Protein AF-D8M522-F1 (afdb_monomer_lite)

Secondary structure (DSSP, 8-state):
-HHHHHHHTTS-HHHHHHHHHS-HHHHHHTTSPPPTTS---GGGS-HHHHHHHHHHHHHHHHHHTTS--S----------HHHHTSPPPHHHHHHHHHHHHHHHHHHHTT-SSSS--EEEEEE-TTS-GGG-EEEEEEGGGG-EEEEETTEEEEEPPP-PPPTTSHHHHHHHHHHHHHHHS-------PPPSSSTTTTPPPHHHHH----HHHHHHHHHHHHHHHHHHS-TT--HHHHHHHHHHHHHHHHHHHHHTT---

InterPro domains:
  IPR035966 Phosphofructokinase superfamily [SSF53784] (7-199)

Sequence (260 aa):
MFQIYKFSSKLIPWSKALWDFLPAVIQKQIFNPSESRGSFQHHAISTEVMMGDLVKKELQRHKEEGSYNRHFDYQTHFLGYQARTSFPSLFDCDYAYALGREAAALIQYNLTGYIYIYMATLRNLKEEPSEWIPYAVPLLDFCTVEAKQGVYRPSIPESNVNMNDAPFLRFVAHCDKWAVKDETCNPGSVQFGGAGSWNTTLSLQIEKHDYLKRIQLLRDELKAVEKICLPGCDALLVYSAIAGVEGVIELRENGIKKKI

Radius of gyration: 25.92 Å; chains: 1; bounding box: 56×56×67 Å

Foldseek 3Di:
DVVLVVVLVPDDPVVNVVLVLFPPVQSVQQPDDADPLNHRPPLSGQVVVRVLVNVVVVLVVCVVVVNHDDDDDDDDDDPDPVVVPDDDAPLVVLQVVVQVVLVVVCVVVVVDDDPWHKHWDWPPSLDDSVPIDIDIDTPVVQWDWDQDPNDTDTDRDDDDDDCPWQVNVVCVVCVVVVVPDPPDDDDDDQDCDDPPSPDDDPCVNRGDPPPVVVVVVVVVVVVVLVVQPDPPDDPVSVVVVVVVVVVVVVCVVPVVVDPD

pLDDT: mean 84.03, std 12.21, range [30.86, 96.31]

Organism: Blastocystis hominis (NCBI:txid12968)

Structure (mmCIF, N/CA/C/O backbone):
data_AF-D8M522-F1
#
_entry.id   AF-D8M522-F1
#
loop_
_atom_site.group_PDB
_atom_site.id
_atom_site.type_symbol
_atom_site.label_atom_id
_atom_site.label_alt_id
_atom_site.label_comp_id
_atom_site.label_asym_id
_atom_site.label_entity_id
_atom_site.label_seq_id
_atom_site.pdbx_PDB_ins_code
_atom_site.Cartn_x
_atom_site.Cartn_y
_atom_site.Cartn_z
_atom_site.occupancy
_atom_site.B_iso_or_equiv
_atom_site.auth_seq_id
_atom_site.auth_comp_id
_atom_site.auth_asym_id
_atom_site.auth_atom_id
_atom_site.pdbx_PDB_model_num
ATOM 1 N N . MET A 1 1 ? -1.550 26.525 21.309 1.00 51.66 1 MET A N 1
ATOM 2 C CA . MET A 1 1 ? -2.936 26.834 21.738 1.00 51.66 1 MET A CA 1
ATOM 3 C C . MET A 1 1 ? -3.491 28.081 21.037 1.00 51.66 1 MET A C 1
ATOM 5 O O . MET A 1 1 ? -4.544 27.979 20.430 1.00 51.66 1 MET A O 1
ATOM 9 N N . PHE A 1 2 ? -2.772 29.213 21.004 1.00 53.47 2 PHE A N 1
ATOM 10 C CA . PHE A 1 2 ? -3.236 30.466 20.371 1.00 53.47 2 PHE A CA 1
ATOM 11 C C . PHE A 1 2 ? -3.532 30.371 18.852 1.00 53.47 2 PHE A C 1
ATOM 13 O O . PHE A 1 2 ? -4.501 30.950 18.369 1.00 53.47 2 PHE 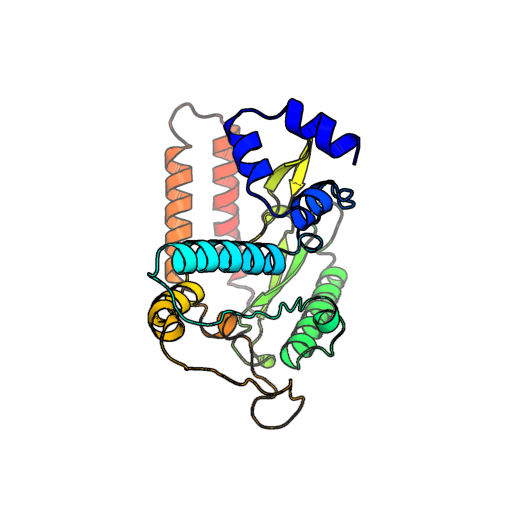A O 1
ATOM 20 N N . GLN A 1 3 ? -2.744 29.597 18.093 1.00 62.72 3 GLN A N 1
ATOM 21 C CA . GLN A 1 3 ? -2.979 29.374 16.654 1.00 62.72 3 GLN A CA 1
ATOM 22 C C . GLN A 1 3 ? -4.249 28.552 16.362 1.00 62.72 3 GLN A C 1
ATOM 24 O O . GLN A 1 3 ? -4.945 28.845 15.396 1.00 62.72 3 GLN A O 1
ATOM 29 N N . ILE A 1 4 ? -4.592 27.588 17.226 1.00 67.19 4 ILE A N 1
ATOM 30 C CA . ILE A 1 4 ? -5.757 26.705 17.050 1.00 67.19 4 ILE A CA 1
ATOM 31 C C . ILE A 1 4 ? -7.065 27.499 17.180 1.00 67.19 4 ILE A C 1
ATOM 33 O O . ILE A 1 4 ? -7.944 27.413 16.324 1.00 67.19 4 ILE A O 1
ATOM 37 N N . TYR A 1 5 ? -7.169 28.340 18.213 1.00 64.12 5 TYR A N 1
ATOM 38 C CA . TYR A 1 5 ? -8.344 29.190 18.427 1.00 64.12 5 TYR A CA 1
ATOM 39 C C . TYR A 1 5 ? -8.549 30.207 17.293 1.00 64.12 5 TYR A C 1
ATOM 41 O O . TYR A 1 5 ? -9.677 30.430 16.858 1.00 64.12 5 TYR A O 1
ATOM 49 N N . LYS A 1 6 ? -7.459 30.782 16.763 1.00 70.94 6 LYS A N 1
ATOM 50 C CA . LYS A 1 6 ? -7.501 31.721 15.628 1.00 70.94 6 LYS A CA 1
ATOM 51 C C . LYS A 1 6 ? -7.850 31.044 14.295 1.00 70.94 6 LYS A C 1
ATOM 53 O O . LYS A 1 6 ? -8.303 31.719 13.374 1.00 70.94 6 LYS A O 1
ATOM 58 N N . PHE A 1 7 ? -7.619 29.737 14.179 1.00 78.94 7 PHE A N 1
ATOM 59 C CA . PHE A 1 7 ? -7.997 28.939 13.015 1.00 78.94 7 PHE A CA 1
ATOM 60 C C . PHE A 1 7 ? -9.485 28.566 13.048 1.00 78.94 7 PHE A C 1
ATOM 62 O O . PHE A 1 7 ? -10.193 28.835 12.082 1.00 78.94 7 PHE A O 1
ATOM 69 N N . SER A 1 8 ? -9.989 28.052 14.177 1.00 72.81 8 SER A N 1
ATOM 70 C CA . SER A 1 8 ? -11.399 27.639 14.328 1.00 72.81 8 SER A CA 1
ATOM 71 C C . SER A 1 8 ? -12.407 28.781 14.105 1.00 72.81 8 SER A C 1
ATOM 73 O O . SER A 1 8 ? -13.544 28.538 13.701 1.00 72.81 8 SER A O 1
ATOM 75 N N . SER A 1 9 ? -12.017 30.042 14.324 1.00 79.38 9 SER A N 1
ATOM 76 C CA . SER A 1 9 ? -12.874 31.208 14.052 1.00 79.38 9 SER A CA 1
ATOM 77 C C . SER A 1 9 ? -12.974 31.592 12.571 1.00 79.38 9 SER A C 1
ATOM 79 O O . SER A 1 9 ? -13.857 32.364 12.211 1.00 79.38 9 SER A O 1
ATOM 81 N N . LYS A 1 10 ? -12.092 31.065 11.714 1.00 89.00 10 LYS A N 1
ATOM 82 C CA . LYS A 1 10 ? -12.077 31.324 10.264 1.00 89.00 10 LYS A CA 1
ATOM 83 C C . LYS A 1 10 ? -12.717 30.206 9.439 1.00 89.00 10 LYS A C 1
ATOM 85 O O . LYS A 1 10 ? -12.815 30.334 8.22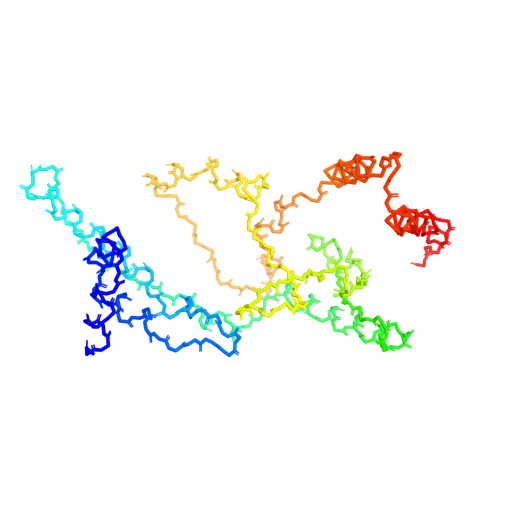2 1.00 89.00 10 LYS A O 1
ATOM 90 N N . LEU A 1 11 ? -13.102 29.104 10.080 1.00 90.44 11 LEU A N 1
ATOM 91 C CA . LEU A 1 11 ? -13.714 27.962 9.413 1.00 90.44 11 LEU A CA 1
ATOM 92 C C . LEU A 1 11 ? -15.181 28.245 9.084 1.00 90.44 11 LEU A C 1
ATOM 94 O O . LEU A 1 11 ? -15.909 28.827 9.888 1.00 90.44 11 LEU A O 1
ATOM 98 N N . ILE A 1 12 ? -15.624 27.770 7.919 1.00 93.50 12 ILE A N 1
ATOM 99 C CA . ILE A 1 12 ? -17.052 27.722 7.590 1.00 93.50 12 ILE A CA 1
ATOM 100 C C . ILE A 1 12 ? -17.789 26.798 8.577 1.00 93.50 12 ILE A C 1
ATOM 102 O O . ILE A 1 12 ? -17.166 25.879 9.116 1.00 93.50 12 ILE A O 1
ATOM 106 N N . PRO A 1 13 ? -19.106 26.979 8.796 1.00 92.31 13 PRO A N 1
ATOM 107 C CA . PRO A 1 13 ? -19.847 26.249 9.828 1.00 92.31 13 PRO A CA 1
ATOM 108 C C . PRO A 1 13 ? -19.671 24.725 9.778 1.00 92.31 13 PRO A C 1
ATOM 110 O O . PRO A 1 13 ? -19.418 24.106 10.806 1.00 92.31 13 PRO A O 1
ATOM 113 N N . TRP A 1 14 ? -19.710 24.128 8.583 1.00 92.50 14 TRP A N 1
ATOM 114 C CA . TRP A 1 14 ? -19.520 22.685 8.392 1.00 92.50 14 TRP A CA 1
ATOM 115 C C . TRP A 1 14 ? -18.114 22.211 8.772 1.00 92.50 14 TRP A C 1
ATOM 117 O O . TRP A 1 14 ? -17.956 21.222 9.483 1.00 92.50 14 TRP A O 1
ATOM 127 N N . SER A 1 15 ? -17.081 22.946 8.354 1.00 92.06 15 SER A N 1
ATOM 128 C CA . SER A 1 15 ? -15.694 22.643 8.717 1.00 92.06 15 SER A CA 1
ATOM 129 C C . SER A 1 15 ? -15.437 22.856 10.205 1.00 92.06 15 SER A C 1
ATOM 131 O O . SER A 1 15 ? -14.654 22.118 10.793 1.00 92.06 15 SER A O 1
ATOM 133 N N . LYS A 1 16 ? -16.106 23.835 10.824 1.00 91.44 16 LYS A N 1
ATOM 134 C CA . LYS A 1 16 ? -16.045 24.066 12.268 1.00 91.44 16 LYS A CA 1
ATOM 135 C C . LYS A 1 16 ? -16.700 22.921 13.042 1.00 91.44 16 LYS A C 1
ATOM 137 O O . LYS A 1 16 ? -16.100 22.419 13.980 1.00 91.44 16 LYS A O 1
ATOM 142 N N . ALA A 1 17 ? -17.874 22.460 12.614 1.00 92.00 17 ALA A N 1
ATOM 143 C CA . ALA A 1 17 ? -18.541 21.314 13.230 1.00 92.00 17 ALA A CA 1
ATOM 144 C C . ALA A 1 17 ? -17.683 20.040 13.141 1.00 92.00 17 ALA A C 1
ATOM 146 O O . ALA A 1 17 ? -17.526 19.337 14.136 1.00 92.00 17 ALA A O 1
ATOM 147 N N . LEU A 1 18 ? -17.065 19.780 11.981 1.00 91.81 18 LEU A N 1
ATOM 148 C CA . LEU A 1 18 ? -16.108 18.681 11.826 1.00 91.81 18 LEU A CA 1
ATOM 149 C C . LEU A 1 18 ? -14.886 18.868 12.734 1.00 91.81 18 LEU A C 1
ATOM 151 O O . LEU A 1 18 ? -14.457 17.926 13.390 1.00 91.81 18 LEU A O 1
ATOM 155 N N . TRP A 1 19 ? -14.338 20.082 12.795 1.00 90.31 19 TRP A N 1
ATOM 156 C CA . TRP A 1 19 ? -13.210 20.408 13.661 1.00 90.31 19 TRP A CA 1
ATOM 157 C C . TRP A 1 19 ? -13.517 20.112 15.131 1.00 90.31 19 TRP A C 1
ATOM 159 O O . TRP A 1 19 ? -12.740 19.427 15.793 1.00 90.31 19 TRP A O 1
ATOM 169 N N . ASP A 1 20 ? -14.667 20.578 15.616 1.00 90.06 20 ASP A N 1
ATOM 170 C CA . ASP A 1 20 ? -15.116 20.403 16.997 1.00 90.06 20 ASP A CA 1
ATOM 171 C C . ASP A 1 20 ? -15.470 18.933 17.312 1.00 90.06 20 ASP A C 1
ATOM 173 O O . ASP A 1 20 ? -15.400 18.513 18.468 1.00 90.06 20 ASP A O 1
ATOM 177 N N . PHE A 1 21 ? -15.803 18.129 16.294 1.00 91.12 21 PHE A N 1
ATOM 178 C CA . PHE A 1 21 ? -16.025 16.685 16.421 1.00 91.12 21 PHE A CA 1
ATOM 179 C C . PHE A 1 21 ? -14.725 15.889 16.621 1.00 91.12 21 PHE A C 1
ATOM 181 O O . PHE A 1 21 ? -14.734 14.875 17.324 1.00 91.12 21 PHE A O 1
ATOM 188 N N . LEU A 1 22 ? -13.610 16.332 16.027 1.00 91.75 22 LEU A N 1
ATOM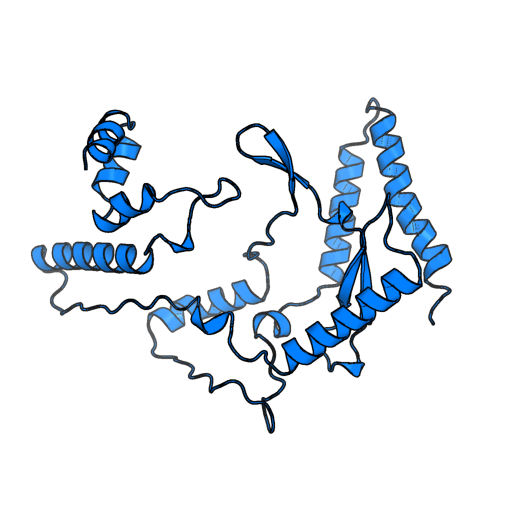 189 C CA . LEU A 1 22 ? -12.330 15.624 16.102 1.00 91.75 22 LEU A CA 1
ATOM 190 C C . LEU A 1 22 ? -11.753 15.614 17.531 1.00 91.75 22 LEU A C 1
ATOM 192 O O . LEU A 1 22 ? -11.796 16.636 18.220 1.00 91.75 22 LEU A O 1
ATOM 196 N N . PRO A 1 23 ? -11.113 14.509 17.966 1.00 91.69 23 PRO A N 1
ATOM 197 C CA . PRO A 1 23 ? -10.396 14.475 19.236 1.00 91.69 23 PRO A CA 1
ATOM 198 C C . PRO A 1 23 ? -9.298 15.545 19.312 1.00 91.69 23 PRO A C 1
ATOM 200 O O . PRO A 1 23 ? -8.588 15.816 18.339 1.00 91.69 23 PRO A O 1
ATOM 203 N N . ALA A 1 24 ? -9.093 16.112 20.505 1.00 89.69 24 ALA A N 1
ATOM 204 C CA . ALA A 1 24 ? -8.128 17.194 20.730 1.00 89.69 24 ALA A CA 1
ATOM 205 C C . ALA A 1 24 ? -6.678 16.821 20.356 1.00 89.69 24 ALA A C 1
ATOM 207 O O . ALA A 1 24 ? -5.866 17.699 20.059 1.00 89.69 24 ALA A O 1
ATOM 208 N N . VAL A 1 25 ? -6.338 15.528 20.377 1.00 89.25 25 VAL A N 1
ATOM 209 C CA . VAL A 1 25 ? -5.036 15.017 19.925 1.00 89.25 25 VAL A CA 1
ATOM 210 C C . VAL A 1 25 ? -4.873 15.229 18.419 1.00 89.25 25 VAL A C 1
ATOM 212 O O . VAL A 1 25 ? -3.887 15.829 17.994 1.00 89.25 25 VAL A O 1
ATOM 215 N N . ILE A 1 26 ? -5.873 14.843 17.627 1.00 91.00 26 ILE A N 1
ATOM 216 C CA . ILE A 1 26 ? -5.863 14.976 16.163 1.00 91.00 26 ILE A CA 1
ATOM 217 C C . ILE A 1 26 ? -5.849 16.443 15.749 1.00 91.00 26 ILE A C 1
ATOM 219 O O . ILE A 1 26 ? -5.065 16.840 14.889 1.00 91.00 26 ILE A O 1
ATOM 223 N N . GLN A 1 27 ? -6.638 17.279 16.430 1.00 89.81 27 GLN A N 1
ATOM 224 C CA . GLN A 1 27 ? -6.615 18.727 16.225 1.00 89.81 27 GLN A CA 1
ATOM 225 C C . GLN A 1 27 ? -5.200 19.312 16.363 1.00 89.81 27 GLN A C 1
ATOM 227 O O . GLN A 1 27 ? -4.815 20.188 15.595 1.00 89.81 27 GLN A O 1
ATOM 232 N N . LYS A 1 28 ? -4.392 18.835 17.319 1.00 88.56 28 LYS A N 1
ATOM 233 C CA . LYS A 1 28 ? -3.000 19.292 17.465 1.00 88.56 28 LYS A CA 1
ATOM 234 C C . LYS A 1 28 ? -2.111 18.774 16.336 1.00 88.56 28 LYS A C 1
ATOM 236 O O . LYS A 1 28 ? -1.328 19.551 15.800 1.00 88.56 28 LYS A O 1
ATOM 241 N N . GLN A 1 29 ? -2.245 17.498 15.977 1.00 89.31 29 GLN A N 1
ATOM 242 C CA . GLN A 1 29 ? -1.406 16.849 14.966 1.00 89.31 29 GLN A CA 1
ATOM 243 C C . GLN A 1 29 ? -1.615 17.425 13.553 1.00 89.31 29 GLN A C 1
ATOM 245 O O . GLN A 1 29 ? -0.673 17.470 12.769 1.00 89.31 29 GLN A O 1
ATOM 250 N N . ILE A 1 30 ? -2.805 17.949 13.236 1.00 86.50 30 ILE A N 1
ATOM 251 C CA . ILE A 1 30 ? -3.074 18.628 11.952 1.00 86.50 30 ILE A CA 1
ATOM 252 C C . ILE A 1 30 ? -2.183 19.866 11.737 1.00 86.50 30 ILE A C 1
ATOM 254 O O . ILE A 1 30 ? -1.902 20.234 10.600 1.00 86.50 30 ILE A O 1
ATOM 258 N N . PHE A 1 31 ? -1.702 20.504 12.806 1.00 84.50 31 PHE A N 1
ATOM 259 C CA . PHE A 1 31 ? -0.798 21.656 12.710 1.00 84.50 31 PHE A CA 1
ATOM 260 C C . PHE A 1 31 ? 0.687 21.276 12.676 1.00 84.50 31 PHE A C 1
ATOM 262 O O . PHE A 1 31 ? 1.541 22.160 12.781 1.00 84.50 31 PHE A O 1
ATOM 269 N N . ASN A 1 32 ? 1.011 19.988 12.543 1.00 83.94 32 ASN A N 1
ATOM 270 C CA . ASN A 1 32 ? 2.391 19.559 12.360 1.00 83.94 32 ASN A CA 1
ATOM 271 C C . ASN A 1 32 ? 2.987 20.183 11.082 1.00 83.94 32 ASN A C 1
ATOM 273 O O . ASN A 1 32 ? 2.265 20.418 10.107 1.00 83.94 32 ASN A O 1
ATOM 277 N N . PRO A 1 33 ? 4.298 20.484 11.074 1.00 79.19 33 PRO A N 1
ATOM 278 C CA . PRO A 1 33 ? 4.952 21.064 9.908 1.00 79.19 33 PRO A CA 1
ATOM 279 C C . PRO A 1 33 ? 4.828 20.139 8.692 1.00 79.19 33 PRO A C 1
ATOM 281 O O . PRO A 1 33 ? 4.830 18.918 8.820 1.00 79.19 33 PRO A O 1
ATOM 284 N N . SER A 1 34 ? 4.735 20.718 7.496 1.00 74.50 34 SER A N 1
ATOM 285 C CA . SER A 1 34 ? 4.680 19.947 6.251 1.00 74.50 34 SER A CA 1
ATOM 286 C C . SER A 1 34 ? 5.976 19.166 6.002 1.00 74.50 34 SER A C 1
ATOM 288 O O . SER A 1 34 ? 7.058 19.560 6.442 1.00 74.50 34 SER A O 1
ATOM 290 N N . GLU A 1 35 ? 5.879 18.066 5.256 1.00 74.06 35 GLU A N 1
ATOM 291 C CA . GLU A 1 35 ? 7.045 17.350 4.729 1.00 74.06 35 GLU A CA 1
ATOM 292 C C . GLU A 1 35 ? 7.835 18.205 3.727 1.00 74.06 35 GLU A C 1
ATOM 294 O O . GLU A 1 35 ? 7.332 19.189 3.182 1.00 74.06 35 GLU A O 1
ATOM 299 N N . SER A 1 36 ? 9.071 17.792 3.424 1.00 67.44 36 SER A N 1
ATOM 300 C CA . SER A 1 36 ? 9.984 18.485 2.495 1.00 67.44 36 SER A CA 1
ATOM 301 C C . SER A 1 36 ? 9.388 18.740 1.103 1.00 67.44 36 SER A C 1
ATOM 303 O O . SER A 1 36 ? 9.802 19.668 0.413 1.00 67.44 36 SER A O 1
ATOM 305 N N . ARG A 1 37 ? 8.387 17.948 0.697 1.00 63.62 37 ARG A N 1
ATOM 306 C CA . ARG A 1 37 ? 7.646 18.085 -0.568 1.00 63.62 37 ARG A CA 1
ATOM 307 C C . ARG A 1 37 ? 6.384 18.956 -0.464 1.00 63.62 37 ARG A C 1
ATOM 309 O O . ARG A 1 37 ? 5.574 18.961 -1.387 1.00 63.62 37 ARG A O 1
ATOM 316 N N . GLY A 1 38 ? 6.174 19.650 0.657 1.00 66.38 38 GLY A N 1
ATOM 317 C CA . GLY A 1 38 ? 4.973 20.452 0.922 1.00 66.38 38 GLY A CA 1
ATOM 318 C C . GLY A 1 38 ? 3.708 19.623 1.169 1.00 66.38 38 GLY A C 1
ATOM 319 O O . GLY A 1 38 ? 2.612 20.176 1.187 1.00 66.38 38 GLY A O 1
ATOM 320 N N . SER A 1 39 ? 3.855 18.305 1.327 1.00 71.12 39 SER A N 1
ATOM 321 C CA . SER A 1 39 ? 2.764 17.373 1.617 1.00 71.12 39 SER A CA 1
ATOM 322 C C . SER A 1 39 ? 2.475 17.324 3.116 1.00 71.12 39 SER A C 1
ATOM 324 O O . SER A 1 39 ? 3.328 17.649 3.948 1.00 71.12 39 SER A O 1
ATOM 326 N N . PHE A 1 40 ? 1.252 16.942 3.462 1.00 77.50 40 PHE A N 1
ATOM 327 C CA . PHE A 1 40 ? 0.840 16.768 4.845 1.00 77.50 40 PHE A CA 1
ATOM 328 C C . PHE A 1 40 ? 1.454 15.490 5.435 1.00 77.50 40 PHE A C 1
ATOM 330 O O . PHE A 1 40 ? 1.545 14.471 4.753 1.00 77.50 40 PHE A O 1
ATOM 337 N N . GLN A 1 41 ? 1.868 15.535 6.703 1.00 79.62 41 GLN A N 1
ATOM 338 C CA . GLN A 1 41 ? 2.487 14.400 7.394 1.00 79.62 41 GLN A CA 1
ATOM 339 C C . GLN A 1 41 ? 1.438 13.349 7.783 1.00 79.62 41 GLN A C 1
ATOM 341 O O . GLN A 1 41 ? 1.059 13.243 8.949 1.00 79.62 41 GLN A O 1
ATOM 346 N N . HIS A 1 42 ? 0.964 12.551 6.821 1.00 81.50 42 HIS A N 1
ATOM 347 C CA . HIS A 1 42 ? -0.060 11.527 7.078 1.00 81.50 42 HIS A CA 1
ATOM 348 C C . HIS A 1 42 ? 0.361 10.542 8.178 1.00 81.50 42 HIS A C 1
ATOM 350 O O . HIS A 1 42 ? -0.446 10.182 9.025 1.00 81.50 42 HIS A O 1
ATOM 356 N N . HIS A 1 43 ? 1.642 10.168 8.217 1.00 82.69 43 HIS A N 1
ATOM 357 C CA . HIS A 1 43 ? 2.192 9.246 9.213 1.00 82.69 43 HIS A CA 1
ATOM 358 C C . HIS A 1 43 ? 2.256 9.824 10.640 1.00 82.69 43 HIS A C 1
ATOM 360 O O . HIS A 1 43 ? 2.452 9.071 11.589 1.00 82.69 43 HIS A O 1
ATOM 366 N N . ALA A 1 44 ? 2.149 11.147 10.796 1.00 84.12 44 ALA A N 1
ATOM 367 C CA . ALA A 1 44 ? 2.166 11.815 12.096 1.00 84.12 44 ALA A CA 1
ATOM 368 C C . ALA A 1 44 ? 0.757 11.983 12.690 1.00 84.12 44 ALA A C 1
ATOM 370 O O . ALA A 1 44 ? 0.625 12.424 13.835 1.00 84.12 44 ALA A O 1
ATOM 371 N N . ILE A 1 45 ? -0.287 11.654 11.919 1.00 89.12 45 ILE A N 1
ATOM 372 C CA . ILE A 1 45 ? -1.660 11.600 12.409 1.00 89.12 45 ILE A CA 1
ATOM 373 C C . ILE A 1 45 ? -1.933 10.208 12.955 1.00 89.12 45 ILE A C 1
ATOM 375 O O . ILE A 1 45 ? -1.868 9.218 12.231 1.00 89.12 45 ILE A O 1
ATOM 379 N N . SER A 1 46 ? -2.302 10.149 14.228 1.00 91.56 46 SER A N 1
ATOM 380 C CA . SER A 1 46 ? -2.674 8.910 14.909 1.00 91.56 46 SER A CA 1
ATOM 381 C C . SER A 1 46 ? -4.123 8.544 14.587 1.00 91.56 46 SER A C 1
ATOM 383 O O . SER A 1 46 ? -5.020 8.679 15.423 1.00 91.56 46 SER A O 1
ATOM 385 N N . THR A 1 47 ? -4.383 8.140 13.343 1.00 92.88 47 THR A N 1
ATOM 386 C CA . THR A 1 47 ? -5.730 7.781 12.870 1.00 92.88 47 THR A CA 1
ATOM 387 C C . THR A 1 47 ? -6.336 6.641 13.690 1.00 92.88 47 THR A C 1
ATOM 389 O O . THR A 1 47 ? -7.530 6.652 13.974 1.00 92.88 47 THR A O 1
ATOM 392 N N . GLU A 1 48 ? -5.525 5.691 14.140 1.00 93.31 48 GLU A N 1
ATOM 393 C CA . GLU A 1 48 ? -5.929 4.603 15.027 1.00 93.31 48 GLU A CA 1
ATOM 394 C C . GLU A 1 48 ? -6.440 5.107 16.386 1.00 93.31 48 GLU A C 1
ATOM 396 O O . GLU A 1 48 ? -7.459 4.621 16.878 1.00 93.31 48 GLU A O 1
ATOM 401 N N . VAL A 1 49 ? -5.798 6.136 16.955 1.00 92.25 49 VAL A N 1
ATOM 402 C CA . VAL A 1 49 ? -6.241 6.785 18.202 1.00 92.25 49 VAL A CA 1
ATOM 403 C C . VAL A 1 49 ? -7.547 7.534 17.963 1.00 92.25 49 VAL A C 1
ATOM 405 O O . VAL A 1 49 ? -8.466 7.440 18.773 1.00 92.25 49 VAL A O 1
ATOM 408 N N . MET A 1 50 ? -7.665 8.220 16.820 1.00 93.75 50 MET A N 1
ATOM 409 C CA . MET A 1 50 ? -8.912 8.879 16.428 1.00 93.75 50 MET A CA 1
ATOM 410 C C . MET A 1 50 ? -10.077 7.889 16.387 1.00 93.75 50 MET A C 1
ATOM 412 O O . MET A 1 50 ? -11.117 8.144 16.988 1.00 93.75 50 MET A O 1
ATOM 416 N N . MET A 1 51 ? -9.905 6.759 15.699 1.00 95.19 51 MET A N 1
ATOM 417 C CA . MET A 1 51 ? -10.949 5.741 15.572 1.00 95.19 51 MET A CA 1
ATOM 418 C C . MET A 1 51 ? -11.314 5.138 16.933 1.00 95.19 51 MET A C 1
ATOM 420 O O . MET A 1 51 ? -12.499 5.022 17.238 1.00 95.19 51 MET A O 1
ATOM 424 N N . GLY A 1 52 ? -10.323 4.821 17.773 1.00 94.88 52 GLY A N 1
ATOM 425 C CA . GLY A 1 52 ? -10.553 4.300 19.124 1.00 94.88 52 GLY A CA 1
ATOM 426 C C . GLY A 1 52 ? -11.359 5.259 20.006 1.00 94.88 52 GLY A C 1
ATOM 427 O O . GLY A 1 52 ? -12.352 4.855 20.616 1.00 94.88 52 GLY A O 1
ATOM 428 N N . ASP A 1 53 ? -10.994 6.543 20.024 1.00 92.88 53 ASP A N 1
ATOM 429 C CA . ASP A 1 53 ? -11.705 7.573 20.790 1.00 92.88 53 ASP A CA 1
ATOM 430 C C . ASP A 1 53 ? -13.135 7.803 20.287 1.00 92.88 53 ASP A C 1
ATOM 432 O O . ASP A 1 53 ? -14.062 7.938 21.093 1.00 92.88 53 ASP A O 1
ATOM 436 N N . LEU A 1 54 ? -13.339 7.818 18.966 1.00 94.88 54 LEU A N 1
ATOM 437 C CA . LEU A 1 54 ? -14.665 7.989 18.373 1.00 94.88 54 LEU A CA 1
ATOM 438 C C . LEU A 1 54 ? -15.581 6.797 18.674 1.00 94.88 54 LEU A C 1
ATOM 440 O O . LEU A 1 54 ? -16.724 7.001 19.083 1.00 94.88 54 LEU A O 1
ATOM 444 N N . VAL A 1 55 ? -15.078 5.564 18.558 1.00 95.62 55 VAL A N 1
ATOM 445 C CA . VAL A 1 55 ? -15.837 4.353 18.913 1.00 95.62 55 VAL A CA 1
ATOM 446 C C . VAL A 1 55 ? -16.167 4.336 20.404 1.00 95.62 55 VAL A C 1
ATOM 448 O O . VAL A 1 55 ? -17.303 4.053 20.780 1.00 95.62 55 VAL A O 1
ATOM 451 N N . LYS A 1 56 ? -15.216 4.701 21.271 1.00 94.44 56 LYS A N 1
ATOM 452 C CA . LYS A 1 56 ? -15.447 4.781 22.719 1.00 94.44 56 LYS A CA 1
ATOM 453 C C . LYS A 1 56 ? -16.548 5.783 23.068 1.00 94.44 56 LYS A C 1
ATOM 455 O O . LYS A 1 56 ? -17.412 5.472 23.888 1.00 94.44 56 LYS A O 1
ATOM 460 N N . LYS A 1 57 ? -16.537 6.962 22.438 1.00 93.69 57 LYS A N 1
ATOM 461 C CA . LYS A 1 57 ? -17.568 7.993 22.620 1.00 93.69 57 LYS A CA 1
ATOM 462 C C . LYS A 1 57 ? -18.943 7.506 22.157 1.00 93.69 57 LYS A C 1
ATOM 464 O O . LYS A 1 57 ? -19.928 7.718 22.860 1.00 93.69 57 LYS A O 1
ATOM 469 N N . GLU A 1 58 ? -19.005 6.817 21.021 1.00 95.25 58 GLU A N 1
ATOM 470 C CA . GLU A 1 58 ? -20.260 6.276 20.490 1.00 95.25 58 GLU A CA 1
ATOM 471 C C . GLU A 1 58 ? -20.830 5.153 21.373 1.00 95.25 58 GLU A C 1
ATOM 473 O O . GLU A 1 58 ? -22.014 5.152 21.709 1.00 95.25 58 GLU A O 1
ATOM 478 N N . LEU A 1 59 ? -19.985 4.236 21.849 1.00 96.00 59 LEU A N 1
ATOM 479 C CA . LEU A 1 59 ? -20.409 3.178 22.772 1.00 96.00 59 LEU A CA 1
ATOM 480 C C . LEU A 1 59 ? -20.829 3.724 24.142 1.00 96.00 59 LEU A C 1
ATOM 482 O O . LEU A 1 59 ? -21.704 3.148 24.790 1.00 96.00 59 LEU A O 1
ATOM 486 N N . GLN A 1 60 ? -20.245 4.840 24.587 1.00 94.50 60 GLN A N 1
ATOM 487 C CA . GLN A 1 60 ? -20.696 5.535 25.790 1.00 94.50 60 GLN A CA 1
ATOM 488 C C . GLN A 1 60 ? -22.105 6.115 25.609 1.00 94.50 60 GLN A C 1
ATOM 490 O O . GLN A 1 60 ? -22.944 5.912 26.485 1.00 94.50 60 GLN A O 1
ATOM 495 N N . ARG A 1 61 ? -22.394 6.744 24.462 1.00 95.44 61 ARG A N 1
ATOM 496 C CA . ARG A 1 61 ? -23.747 7.217 24.125 1.00 95.44 61 ARG A CA 1
ATOM 497 C C . ARG A 1 61 ? -24.762 6.070 24.170 1.00 95.44 61 ARG A C 1
ATOM 499 O O . ARG A 1 61 ? -25.793 6.178 24.825 1.00 95.44 61 ARG A O 1
ATOM 506 N N . HIS A 1 62 ? -24.437 4.928 23.562 1.00 96.12 62 HIS A N 1
ATOM 507 C CA . HIS A 1 62 ? -25.298 3.738 23.610 1.00 96.12 62 HIS A CA 1
ATOM 508 C C . HIS A 1 62 ? -25.484 3.176 25.027 1.00 96.12 62 HIS A C 1
ATOM 510 O O . HIS A 1 62 ? -26.528 2.606 25.347 1.00 96.12 62 HIS A O 1
ATOM 516 N N . LYS A 1 63 ? -24.485 3.332 25.901 1.00 94.88 63 LYS A N 1
ATOM 517 C CA . LYS A 1 63 ? -24.589 2.935 27.308 1.00 94.88 63 LYS A CA 1
ATOM 518 C C . LYS A 1 63 ? -25.535 3.841 28.093 1.00 94.88 63 LYS A C 1
ATOM 520 O O . LYS A 1 63 ? -26.293 3.341 28.919 1.00 94.88 63 LYS A O 1
ATOM 525 N N . GLU A 1 64 ? -25.514 5.143 27.819 1.00 94.62 64 GLU A N 1
ATOM 526 C CA . GLU A 1 64 ? -26.440 6.126 28.400 1.00 94.62 64 GLU A CA 1
ATOM 527 C C . GLU A 1 64 ? -27.888 5.889 27.928 1.00 94.62 64 GLU A C 1
ATOM 529 O O . GLU A 1 64 ? -28.822 6.020 28.714 1.00 94.62 64 GLU A O 1
ATOM 534 N N . GLU A 1 65 ? -28.069 5.444 26.683 1.00 95.69 65 GLU A N 1
ATOM 535 C CA . GLU A 1 65 ? -29.367 5.059 26.100 1.00 95.69 65 GLU A CA 1
ATOM 536 C C . GLU A 1 65 ? -29.851 3.656 26.512 1.00 95.69 65 GLU A C 1
ATOM 538 O O . GLU A 1 65 ? -30.983 3.273 26.216 1.00 95.69 65 GLU A O 1
ATOM 543 N N . GLY A 1 66 ? -29.007 2.864 27.178 1.00 94.12 66 GLY A N 1
ATOM 544 C CA . GLY A 1 66 ? -29.318 1.494 27.598 1.00 94.12 66 GLY A CA 1
ATOM 545 C C . GLY A 1 66 ? -29.258 0.434 26.488 1.00 94.12 66 GLY A C 1
ATOM 546 O O . GLY A 1 66 ? -29.576 -0.726 26.746 1.00 94.12 66 GLY A O 1
ATOM 547 N N . SER A 1 67 ? -28.823 0.786 25.274 1.00 94.94 67 SER A N 1
ATOM 548 C CA . SER A 1 67 ? -28.676 -0.141 24.137 1.00 94.94 67 SER A CA 1
ATOM 549 C C . SER A 1 67 ? -27.352 -0.920 24.145 1.00 94.94 67 SER A C 1
ATOM 551 O O . SER A 1 67 ? -27.214 -1.913 23.430 1.00 94.94 67 SER A O 1
ATOM 553 N N . TYR A 1 68 ? -26.388 -0.524 24.985 1.00 94.19 68 TYR A N 1
ATOM 554 C CA . TYR A 1 68 ? -25.098 -1.201 25.145 1.00 94.19 68 TYR A CA 1
ATOM 555 C C . TYR A 1 68 ? -24.710 -1.372 26.620 1.00 94.19 68 TYR A C 1
ATOM 557 O O . TYR A 1 68 ? -24.622 -0.407 27.373 1.00 94.19 68 TYR A O 1
ATOM 565 N N . ASN A 1 69 ? -24.426 -2.606 27.047 1.00 93.12 69 ASN A N 1
ATOM 566 C CA . ASN A 1 69 ? -24.124 -2.937 28.449 1.00 93.12 69 ASN A CA 1
ATOM 567 C C . ASN A 1 69 ? -22.748 -3.592 28.665 1.00 93.12 69 ASN A C 1
ATOM 569 O O . ASN A 1 69 ? -22.462 -4.084 29.758 1.00 93.12 69 ASN A O 1
ATOM 573 N N . ARG A 1 70 ? -21.893 -3.624 27.637 1.00 93.88 70 ARG A N 1
ATOM 574 C CA . ARG A 1 70 ? -20.575 -4.270 27.703 1.00 93.88 70 ARG A CA 1
ATOM 575 C C . ARG A 1 70 ? -19.463 -3.263 28.003 1.00 93.88 70 ARG A C 1
ATOM 577 O O . ARG A 1 70 ? -19.658 -2.048 27.987 1.00 93.88 70 ARG A O 1
ATOM 584 N N . HIS A 1 71 ? -18.287 -3.788 28.331 1.00 93.12 71 HIS A N 1
ATOM 585 C CA . HIS A 1 71 ? -17.074 -2.998 28.498 1.00 93.12 71 HIS A CA 1
ATOM 586 C C . HIS A 1 71 ? -16.321 -2.939 27.169 1.00 93.12 71 HIS A C 1
ATOM 588 O O . HIS A 1 71 ? -16.189 -3.957 26.496 1.00 93.12 71 HIS A O 1
ATOM 594 N N . PHE A 1 72 ? -15.858 -1.749 26.799 1.00 94.69 72 PHE A N 1
ATOM 595 C CA . PHE A 1 72 ? -15.008 -1.538 25.635 1.00 94.69 72 PHE A CA 1
ATOM 596 C C . PHE A 1 72 ? -13.682 -0.954 26.103 1.00 94.69 72 PHE A C 1
ATOM 598 O O . PHE A 1 72 ? -13.668 0.101 26.744 1.00 94.69 72 PHE A O 1
ATOM 605 N N . ASP A 1 73 ? -12.603 -1.644 25.763 1.00 93.94 73 ASP A N 1
ATOM 606 C CA . ASP A 1 73 ? -11.232 -1.186 25.929 1.00 93.94 73 ASP A CA 1
ATOM 607 C C . ASP A 1 73 ? -10.473 -1.446 24.629 1.00 93.94 73 ASP A C 1
ATOM 609 O O . ASP A 1 73 ? -10.822 -2.362 23.878 1.00 93.94 73 ASP A O 1
ATOM 613 N N . TYR A 1 74 ? -9.477 -0.617 24.333 1.00 93.94 74 TYR A N 1
ATOM 614 C CA . TYR A 1 74 ? -8.748 -0.699 23.076 1.00 93.94 74 TYR A CA 1
ATOM 615 C C . TYR A 1 74 ? -7.266 -0.392 23.267 1.00 93.94 74 TYR A C 1
ATOM 617 O O . TYR A 1 74 ? -6.876 0.467 24.056 1.00 93.94 74 TYR A O 1
ATOM 625 N N . GLN A 1 75 ? -6.437 -1.073 22.478 1.00 94.75 75 GLN A N 1
ATOM 626 C CA . GLN A 1 75 ? -5.014 -0.796 22.365 1.00 94.75 75 GLN A CA 1
ATOM 627 C C . GLN A 1 75 ? -4.686 -0.468 20.913 1.00 94.75 75 GLN A C 1
ATOM 629 O O . GLN A 1 75 ? -5.112 -1.154 19.985 1.00 94.75 75 GLN A O 1
ATOM 634 N N . THR A 1 76 ? -3.931 0.605 20.717 1.00 93.69 76 THR A N 1
ATOM 635 C CA . THR A 1 76 ? -3.500 1.052 19.395 1.00 93.69 76 THR A CA 1
ATOM 636 C C . THR A 1 76 ? -2.062 0.639 19.133 1.00 93.69 76 THR A C 1
ATOM 638 O O . THR A 1 76 ? -1.199 0.781 20.001 1.00 93.69 76 THR A O 1
ATOM 641 N N . HIS A 1 77 ? -1.788 0.201 17.908 1.00 91.75 77 HIS A N 1
ATOM 642 C CA . HIS A 1 77 ? -0.447 -0.131 17.446 1.00 91.75 77 HIS A CA 1
ATOM 643 C C . HIS A 1 77 ? -0.172 0.599 16.134 1.00 91.75 77 HIS A C 1
ATOM 645 O O . HIS A 1 77 ? -0.967 0.518 15.201 1.00 91.75 77 HIS A O 1
ATOM 651 N N . PHE A 1 78 ? 0.973 1.274 16.048 1.00 90.50 78 PHE A N 1
ATOM 652 C CA . PHE A 1 78 ? 1.465 1.859 14.806 1.00 90.50 78 PHE A CA 1
ATOM 653 C C . PHE A 1 78 ? 2.702 1.089 14.355 1.00 90.50 78 PHE A C 1
ATOM 655 O O . PHE A 1 78 ? 3.774 1.207 14.951 1.00 90.50 78 PHE A O 1
ATOM 662 N N . LEU A 1 79 ? 2.537 0.253 13.328 1.00 89.06 79 LEU A N 1
ATOM 663 C CA . LEU A 1 79 ? 3.604 -0.599 12.821 1.00 89.06 79 LEU A CA 1
ATOM 664 C C . LEU A 1 79 ? 4.143 -0.048 11.499 1.00 89.06 79 LEU A C 1
ATOM 666 O O . LEU A 1 79 ? 3.528 -0.225 10.454 1.00 89.06 79 LEU A O 1
ATOM 670 N N . GLY A 1 80 ? 5.292 0.629 11.548 1.00 87.50 80 GLY A N 1
ATOM 671 C CA . GLY A 1 80 ? 5.862 1.291 10.373 1.00 87.50 80 GLY A CA 1
ATOM 672 C C . GLY A 1 80 ? 7.383 1.261 10.362 1.00 87.50 80 GLY A C 1
ATOM 673 O O . GLY A 1 80 ? 7.984 0.554 9.556 1.00 87.50 80 GLY A O 1
ATOM 674 N N . TYR A 1 81 ? 8.017 2.015 11.261 1.00 86.56 81 TYR A N 1
ATOM 675 C CA . TYR A 1 81 ? 9.473 2.204 11.262 1.00 86.56 81 TYR A CA 1
ATOM 676 C C . TYR A 1 81 ? 10.261 0.897 11.365 1.00 86.56 81 TYR A C 1
ATOM 678 O O . TYR A 1 81 ? 11.217 0.708 10.619 1.00 86.56 81 TYR A O 1
ATOM 686 N N . GLN A 1 82 ? 9.827 -0.029 12.219 1.00 87.38 82 GLN A N 1
ATOM 687 C CA . GLN A 1 82 ? 10.523 -1.298 12.426 1.00 87.38 82 GLN A CA 1
ATOM 688 C C . GLN A 1 82 ? 10.551 -2.191 11.175 1.00 87.38 82 GLN A C 1
ATOM 690 O O . GLN A 1 82 ? 11.495 -2.953 10.987 1.00 87.38 82 GLN A O 1
ATOM 695 N N . ALA A 1 83 ? 9.552 -2.080 10.291 1.00 85.50 83 ALA A N 1
ATOM 696 C CA . ALA A 1 83 ? 9.484 -2.890 9.077 1.00 85.50 83 ALA A CA 1
ATOM 697 C C . ALA A 1 83 ? 10.424 -2.371 7.972 1.00 85.50 83 ALA A C 1
ATOM 699 O O . ALA A 1 83 ? 10.865 -3.147 7.132 1.00 85.50 83 ALA A O 1
ATOM 700 N N . ARG A 1 84 ? 10.773 -1.075 7.981 1.00 88.94 84 ARG A N 1
ATOM 701 C CA . ARG A 1 84 ? 11.559 -0.435 6.905 1.00 88.94 84 ARG A CA 1
ATOM 702 C C . ARG A 1 84 ? 13.045 -0.785 6.919 1.00 88.94 84 ARG A C 1
ATOM 704 O O . ARG A 1 84 ? 13.706 -0.635 5.900 1.00 88.94 84 ARG A O 1
ATOM 711 N N . THR A 1 85 ? 13.569 -1.214 8.064 1.00 89.62 85 THR A N 1
ATOM 712 C CA . THR A 1 85 ? 14.979 -1.604 8.240 1.00 89.62 85 THR A CA 1
ATOM 713 C C . THR A 1 85 ? 15.114 -3.052 8.709 1.00 89.62 85 THR A C 1
ATOM 715 O O . THR A 1 85 ? 16.100 -3.412 9.348 1.00 89.62 85 THR A O 1
ATOM 718 N N . SER A 1 86 ? 14.089 -3.867 8.456 1.00 90.69 86 SER A N 1
ATOM 719 C CA . SER A 1 86 ? 14.138 -5.311 8.680 1.00 90.69 86 SER A CA 1
ATOM 720 C C . SER A 1 86 ? 14.971 -5.998 7.593 1.00 90.69 86 SER A C 1
ATOM 722 O O . SER A 1 86 ? 15.223 -5.419 6.536 1.00 90.69 86 SER A O 1
ATOM 724 N N . PHE A 1 87 ? 15.393 -7.241 7.841 1.00 92.75 87 PHE A N 1
ATOM 725 C CA . PHE A 1 87 ? 16.037 -8.039 6.799 1.00 92.75 87 PHE A CA 1
ATOM 726 C C . PHE A 1 87 ? 15.063 -8.270 5.628 1.00 92.75 87 PHE A C 1
ATOM 728 O O . PHE A 1 87 ? 13.916 -8.651 5.883 1.00 92.75 87 PHE A O 1
ATOM 735 N N . PRO A 1 88 ? 15.494 -8.044 4.372 1.00 93.88 88 PRO A N 1
ATOM 736 C CA . PRO A 1 88 ? 14.667 -8.309 3.196 1.00 93.88 88 PRO A CA 1
ATOM 737 C C . PRO A 1 88 ? 14.329 -9.798 3.095 1.00 93.88 88 PRO A C 1
ATOM 739 O O . PRO A 1 88 ? 15.117 -10.643 3.516 1.00 93.88 88 PRO A O 1
ATOM 742 N N . SER A 1 89 ? 13.164 -10.128 2.536 1.00 94.31 89 SER A N 1
ATOM 743 C CA . SER A 1 89 ? 12.816 -11.520 2.227 1.00 94.31 89 SER A CA 1
ATOM 744 C C . SER A 1 89 ? 13.744 -12.095 1.146 1.00 94.31 89 SER A C 1
ATOM 746 O O . SER A 1 89 ? 14.411 -11.337 0.443 1.00 94.31 89 SER A O 1
ATOM 748 N N . LEU A 1 90 ? 13.773 -13.423 0.958 1.00 94.31 90 LEU A N 1
ATOM 749 C CA . LEU A 1 90 ? 14.532 -14.014 -0.158 1.00 94.31 90 LEU A CA 1
ATOM 750 C C . LEU A 1 90 ? 14.074 -13.452 -1.513 1.00 94.31 90 LEU A C 1
ATOM 752 O O . LEU A 1 90 ? 14.910 -13.115 -2.345 1.00 94.31 90 LEU A O 1
ATOM 756 N N . PHE A 1 91 ? 12.763 -13.259 -1.685 1.00 94.12 91 PHE A N 1
ATOM 757 C CA . PHE A 1 91 ? 12.203 -12.612 -2.869 1.00 94.12 91 PHE A CA 1
ATOM 758 C C . PHE A 1 91 ? 12.766 -11.196 -3.072 1.00 94.12 91 PHE A C 1
ATOM 760 O O . PHE A 1 91 ? 13.226 -10.876 -4.165 1.00 94.12 91 PHE A O 1
ATOM 767 N N . ASP A 1 92 ? 12.779 -10.359 -2.028 1.00 94.56 92 ASP A N 1
ATOM 768 C CA . ASP A 1 92 ? 13.296 -8.986 -2.125 1.00 94.56 92 ASP A CA 1
ATOM 769 C C . ASP A 1 92 ? 14.811 -8.952 -2.369 1.00 94.56 92 ASP A C 1
ATOM 771 O O . ASP A 1 92 ? 15.291 -8.076 -3.089 1.00 94.56 92 ASP A O 1
ATOM 775 N N . CYS A 1 93 ? 15.566 -9.903 -1.807 1.00 94.56 93 CYS A N 1
ATOM 776 C CA . CYS A 1 93 ? 16.997 -10.070 -2.074 1.00 94.56 93 CYS A CA 1
ATOM 777 C C . CYS A 1 93 ? 17.261 -10.343 -3.557 1.00 94.56 93 CYS A C 1
ATOM 779 O O . CYS A 1 93 ? 18.038 -9.617 -4.184 1.00 94.56 93 CYS A O 1
ATOM 781 N N . ASP A 1 94 ? 16.604 -11.362 -4.116 1.00 94.38 94 ASP A N 1
ATOM 782 C CA . ASP A 1 94 ? 16.767 -11.746 -5.519 1.00 94.38 94 ASP A CA 1
ATOM 783 C C . ASP A 1 94 ? 16.296 -10.620 -6.444 1.00 94.38 94 ASP A C 1
ATOM 785 O O . ASP A 1 94 ? 16.984 -10.263 -7.404 1.00 94.38 94 ASP A O 1
ATOM 789 N N . TYR A 1 95 ? 15.153 -10.006 -6.124 1.00 94.62 95 TYR A N 1
ATOM 790 C CA . TYR A 1 95 ? 14.571 -8.918 -6.904 1.00 94.62 95 TYR A CA 1
ATOM 791 C C . TYR A 1 95 ? 15.479 -7.685 -6.928 1.00 94.62 95 TYR A C 1
ATOM 793 O O . TYR A 1 95 ? 15.795 -7.171 -8.003 1.00 94.62 95 TYR A O 1
ATOM 801 N N . ALA A 1 96 ? 15.967 -7.234 -5.770 1.00 94.94 96 ALA A N 1
ATOM 802 C CA . ALA A 1 96 ? 16.869 -6.088 -5.686 1.00 94.94 96 ALA A CA 1
ATOM 803 C C . ALA A 1 96 ? 18.210 -6.358 -6.385 1.00 94.94 96 ALA A C 1
ATOM 805 O O . ALA A 1 96 ? 18.731 -5.480 -7.080 1.00 94.94 96 ALA A O 1
ATOM 806 N N . TYR A 1 97 ? 18.756 -7.569 -6.238 1.00 95.19 97 TYR A N 1
ATOM 807 C CA . TYR A 1 97 ? 19.995 -7.956 -6.908 1.00 95.19 97 TYR A CA 1
ATOM 808 C C . TYR A 1 97 ? 19.833 -7.952 -8.432 1.00 95.19 97 TYR A C 1
ATOM 810 O O . TYR A 1 97 ? 20.647 -7.353 -9.141 1.00 95.19 97 TYR A O 1
ATOM 818 N N . ALA A 1 98 ? 18.761 -8.564 -8.939 1.00 94.25 98 ALA A N 1
ATOM 819 C CA . ALA A 1 98 ? 18.465 -8.598 -10.363 1.00 94.25 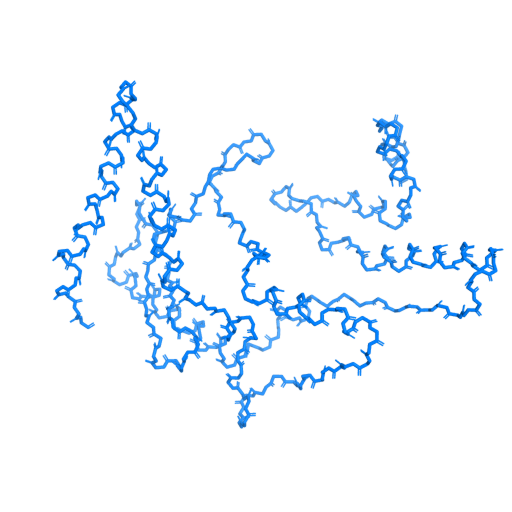98 ALA A CA 1
ATOM 820 C C . ALA A 1 98 ? 18.256 -7.182 -10.928 1.00 94.25 98 ALA A C 1
ATOM 822 O O . ALA A 1 98 ? 18.904 -6.831 -11.912 1.00 94.25 98 ALA A O 1
ATOM 823 N N . LEU A 1 99 ? 17.474 -6.323 -10.261 1.00 93.44 99 LEU A N 1
ATOM 824 C CA . LEU A 1 99 ? 17.317 -4.915 -10.656 1.00 93.44 99 LEU A CA 1
ATOM 825 C C . LEU A 1 99 ? 18.655 -4.167 -10.739 1.00 93.44 99 LEU A C 1
ATOM 827 O O . LEU A 1 99 ? 18.882 -3.415 -11.687 1.00 93.44 99 LEU A O 1
ATOM 831 N N . GLY A 1 100 ? 19.548 -4.380 -9.768 1.00 93.19 100 GLY A N 1
ATOM 832 C CA . GLY A 1 100 ? 20.878 -3.772 -9.760 1.00 93.19 100 GLY A CA 1
ATOM 833 C C . GLY A 1 100 ? 21.736 -4.210 -10.949 1.00 93.19 100 GLY A C 1
ATOM 834 O O . GLY A 1 100 ? 22.390 -3.373 -11.577 1.00 93.19 100 GLY A O 1
ATOM 835 N N . ARG A 1 101 ? 21.701 -5.501 -11.307 1.00 92.44 101 ARG A N 1
ATOM 836 C CA . ARG A 1 101 ? 22.399 -5.993 -12.503 1.00 92.44 101 ARG A CA 1
ATOM 837 C C . ARG A 1 101 ? 21.828 -5.406 -13.789 1.00 92.44 101 ARG A C 1
ATOM 839 O O . ARG A 1 101 ? 22.601 -4.992 -14.649 1.00 92.44 101 ARG A O 1
ATOM 846 N N . GLU A 1 102 ? 20.505 -5.351 -13.917 1.00 89.56 102 GLU A N 1
ATOM 847 C CA . GLU A 1 102 ? 19.868 -4.793 -15.112 1.00 89.56 102 GLU A CA 1
ATOM 848 C C . GLU A 1 102 ? 20.166 -3.297 -15.253 1.00 89.56 102 GLU A C 1
ATOM 850 O O . GLU A 1 102 ? 20.484 -2.828 -16.344 1.00 89.56 102 GLU A O 1
ATOM 855 N N . ALA A 1 103 ? 20.180 -2.545 -14.150 1.00 89.06 103 ALA A N 1
ATOM 856 C CA . ALA A 1 103 ? 20.607 -1.149 -14.162 1.00 89.06 103 ALA A CA 1
ATOM 857 C C . ALA A 1 103 ? 22.060 -0.990 -14.654 1.00 89.06 103 ALA A C 1
ATOM 859 O O . ALA A 1 103 ? 22.344 -0.099 -15.456 1.00 89.06 103 ALA A O 1
ATOM 860 N N . ALA A 1 104 ? 22.973 -1.873 -14.231 1.00 88.88 104 ALA A N 1
ATOM 861 C CA . ALA A 1 104 ? 24.350 -1.876 -14.724 1.00 88.88 104 ALA A CA 1
ATOM 862 C C . ALA A 1 104 ? 24.426 -2.182 -16.232 1.00 88.88 104 ALA A C 1
ATOM 864 O O . ALA A 1 104 ? 25.173 -1.517 -16.952 1.00 88.88 104 ALA A O 1
ATOM 865 N N . ALA A 1 105 ? 23.618 -3.125 -16.726 1.00 86.88 105 ALA A N 1
ATOM 866 C CA . ALA A 1 105 ? 23.519 -3.418 -18.154 1.00 86.88 105 ALA A CA 1
ATOM 867 C C . ALA A 1 105 ? 23.009 -2.200 -18.948 1.00 86.88 105 ALA A C 1
ATOM 869 O O . ALA A 1 105 ? 23.603 -1.838 -19.963 1.00 86.88 105 ALA A O 1
ATOM 870 N N . LEU A 1 106 ? 21.973 -1.501 -18.466 1.00 84.88 106 LEU A N 1
ATOM 871 C CA . LEU A 1 106 ? 21.459 -0.281 -19.110 1.00 84.88 106 LEU A CA 1
ATOM 872 C C . LEU A 1 106 ? 22.525 0.813 -19.245 1.00 84.88 106 LEU A C 1
ATOM 874 O O . LEU A 1 106 ? 22.583 1.490 -20.276 1.00 84.88 106 LEU A O 1
ATOM 878 N N . ILE A 1 107 ? 23.380 0.969 -18.231 1.00 86.81 107 ILE A N 1
ATOM 879 C CA . ILE A 1 107 ? 24.517 1.897 -18.273 1.00 86.81 107 ILE A CA 1
ATOM 880 C C . ILE A 1 107 ? 25.542 1.433 -19.311 1.00 86.81 107 ILE A C 1
ATOM 882 O O . ILE A 1 107 ? 25.977 2.236 -20.133 1.00 86.81 107 ILE A O 1
ATOM 886 N N . GLN A 1 108 ? 25.898 0.146 -19.318 1.00 86.94 108 GLN A N 1
ATOM 887 C CA . GLN A 1 108 ? 26.873 -0.411 -20.260 1.00 86.94 108 GLN A CA 1
ATOM 888 C C . GLN A 1 108 ? 26.453 -0.216 -21.725 1.00 86.94 108 GLN A C 1
ATOM 890 O O . GLN A 1 108 ? 27.298 0.062 -22.575 1.00 86.94 108 GLN A O 1
ATOM 895 N N . TYR A 1 109 ? 25.157 -0.324 -22.019 1.00 83.38 109 TYR A N 1
ATOM 896 C CA . TYR A 1 109 ? 24.605 -0.105 -23.358 1.00 83.38 109 TYR A CA 1
ATOM 897 C C . TYR A 1 109 ? 24.294 1.369 -23.674 1.00 83.38 109 TYR A C 1
ATOM 899 O O . TYR A 1 109 ? 23.726 1.648 -24.729 1.00 83.38 109 TYR A O 1
ATOM 907 N N . ASN A 1 110 ? 24.666 2.318 -22.802 1.00 80.25 110 ASN A N 1
ATOM 908 C CA . ASN A 1 110 ? 24.387 3.756 -22.943 1.00 80.25 110 ASN A CA 1
ATOM 909 C C . ASN A 1 110 ? 22.901 4.074 -23.187 1.00 80.25 110 ASN A C 1
ATOM 911 O O . ASN A 1 110 ? 22.563 5.035 -23.878 1.00 80.25 110 ASN A O 1
ATOM 915 N N . LEU A 1 111 ? 22.000 3.267 -22.618 1.00 70.56 111 LEU A N 1
ATOM 916 C CA . LEU A 1 111 ? 20.559 3.469 -22.769 1.00 70.56 111 LEU A CA 1
ATOM 917 C C . LEU A 1 111 ? 20.036 4.579 -21.849 1.00 70.56 111 LEU A C 1
ATOM 919 O O . LEU A 1 111 ? 18.957 5.100 -22.090 1.00 70.56 111 LEU A O 1
ATOM 923 N N . THR A 1 112 ? 20.803 4.993 -20.837 1.00 64.12 112 THR A N 1
ATOM 924 C CA . THR A 1 112 ? 20.483 6.139 -19.973 1.00 64.12 112 THR A CA 1
ATOM 925 C C . THR A 1 112 ? 21.320 7.364 -20.371 1.00 64.12 112 THR A C 1
ATOM 927 O O . THR A 1 112 ? 22.545 7.280 -20.433 1.00 64.12 112 THR A O 1
ATOM 930 N N . GLY A 1 113 ? 20.688 8.509 -20.660 1.00 58.47 113 GLY A N 1
ATOM 931 C CA . GLY A 1 113 ? 21.380 9.708 -21.160 1.00 58.47 113 GLY A CA 1
ATOM 932 C C . GLY A 1 113 ? 20.574 11.009 -21.044 1.00 58.47 113 GLY A C 1
ATOM 933 O O . GLY A 1 113 ? 19.567 11.069 -20.348 1.00 58.47 113 GLY A O 1
ATOM 934 N N . TYR A 1 114 ? 21.020 12.068 -21.735 1.00 48.34 114 TYR A N 1
ATOM 935 C CA . TYR A 1 114 ? 20.467 13.433 -21.629 1.00 48.34 114 TYR A CA 1
ATOM 936 C C . TYR A 1 114 ? 18.985 13.579 -22.024 1.00 48.34 114 TYR A C 1
ATOM 938 O O . TYR A 1 114 ? 18.337 14.513 -21.563 1.00 48.34 114 TYR A O 1
ATOM 946 N N . ILE A 1 115 ? 18.459 12.699 -22.885 1.00 50.16 115 ILE A N 1
ATOM 947 C CA . ILE A 1 115 ? 17.094 12.812 -23.436 1.00 50.16 115 ILE A CA 1
ATOM 948 C C . ILE A 1 115 ? 16.155 11.733 -22.871 1.00 50.16 115 ILE A C 1
ATOM 950 O O . ILE A 1 115 ? 14.981 12.011 -22.646 1.00 50.16 115 ILE A O 1
ATOM 954 N N . TYR A 1 116 ? 16.662 10.530 -22.581 1.00 55.16 116 TYR A N 1
ATOM 955 C CA . TYR A 1 116 ? 15.863 9.418 -22.064 1.00 55.16 116 TYR A CA 1
ATOM 956 C C . TYR A 1 116 ? 16.532 8.785 -20.842 1.00 55.16 116 TYR A C 1
ATOM 958 O O . TYR A 1 116 ? 17.708 8.418 -20.872 1.00 55.16 116 TYR A O 1
ATOM 966 N N . ILE A 1 117 ? 15.755 8.646 -19.769 1.00 66.94 117 ILE A N 1
ATOM 967 C CA . ILE A 1 117 ? 16.110 7.904 -18.556 1.00 66.94 117 ILE A CA 1
ATOM 968 C C . ILE A 1 117 ? 15.237 6.654 -18.553 1.00 66.94 117 ILE A C 1
ATOM 970 O O . ILE A 1 117 ? 14.020 6.776 -18.667 1.00 66.94 117 ILE A O 1
ATOM 974 N N . TYR A 1 118 ? 15.836 5.471 -18.428 1.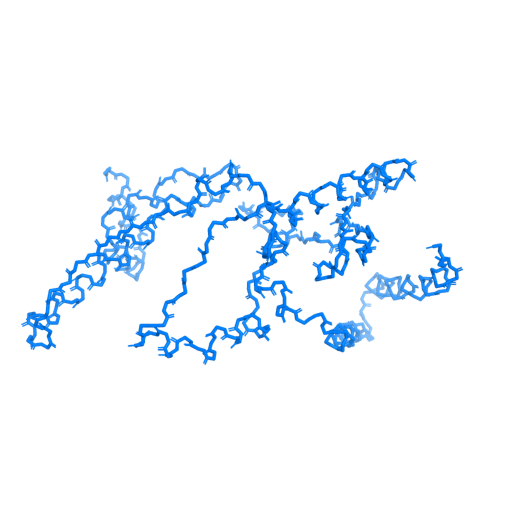00 78.81 118 TYR A N 1
ATOM 975 C CA . TYR A 1 118 ? 15.102 4.207 -18.347 1.00 78.81 118 TYR A CA 1
ATOM 976 C C . TYR A 1 118 ? 15.111 3.673 -16.919 1.00 78.81 118 TYR A C 1
ATOM 978 O O . TYR A 1 118 ? 16.128 3.722 -16.229 1.00 78.81 118 TYR A O 1
ATOM 986 N N . MET A 1 119 ? 13.978 3.127 -16.495 1.00 81.19 119 MET A N 1
ATOM 987 C CA . MET A 1 119 ? 13.847 2.372 -15.259 1.00 81.19 119 MET A CA 1
ATOM 988 C C . MET A 1 119 ? 14.003 0.880 -15.563 1.00 81.19 119 MET A C 1
ATOM 990 O O . MET A 1 119 ? 13.280 0.339 -16.405 1.00 81.19 119 MET A O 1
ATOM 994 N N . ALA A 1 120 ? 14.928 0.217 -14.866 1.00 85.69 120 ALA A N 1
ATOM 995 C CA . ALA A 1 120 ? 15.035 -1.237 -14.885 1.00 85.69 120 ALA A CA 1
ATOM 996 C C . ALA A 1 120 ? 13.838 -1.858 -14.152 1.00 85.69 120 ALA A C 1
ATOM 998 O O . ALA A 1 120 ? 13.444 -1.402 -13.077 1.00 85.69 120 ALA A O 1
ATOM 999 N N . THR A 1 121 ? 13.250 -2.895 -14.733 1.00 86.25 121 THR A N 1
ATOM 1000 C CA . THR A 1 121 ? 12.154 -3.654 -14.133 1.00 86.25 121 THR A CA 1
ATOM 1001 C C . THR A 1 121 ? 12.229 -5.115 -14.565 1.00 86.25 121 THR A C 1
ATOM 1003 O O . THR A 1 121 ? 12.961 -5.474 -15.485 1.00 86.25 121 THR A O 1
ATOM 1006 N N . LEU A 1 122 ? 11.479 -5.974 -13.887 1.00 87.88 122 LEU A N 1
ATOM 1007 C CA . LEU A 1 122 ? 11.425 -7.402 -14.163 1.00 87.88 122 LEU A CA 1
ATOM 1008 C C . LEU A 1 122 ? 9.964 -7.806 -14.317 1.00 87.88 122 LEU A C 1
ATOM 1010 O O . LEU A 1 122 ? 9.089 -7.354 -13.576 1.00 87.88 122 LEU A O 1
ATOM 1014 N N . ARG A 1 123 ? 9.692 -8.655 -15.302 1.00 87.44 123 ARG A N 1
ATOM 1015 C CA . ARG A 1 123 ? 8.383 -9.278 -15.502 1.00 87.44 123 ARG A CA 1
ATOM 1016 C C . ARG A 1 123 ? 8.425 -10.719 -15.015 1.00 87.44 123 ARG A C 1
ATOM 1018 O O . ARG A 1 123 ? 9.492 -11.301 -14.871 1.00 87.44 123 ARG A O 1
ATOM 1025 N N . ASN A 1 124 ? 7.234 -11.287 -14.838 1.00 87.25 124 ASN A N 1
ATOM 1026 C CA . ASN A 1 124 ? 7.044 -12.674 -14.422 1.00 87.25 124 ASN A CA 1
ATOM 1027 C C . ASN A 1 124 ? 7.474 -12.973 -12.970 1.00 87.25 124 ASN A C 1
ATOM 1029 O O . ASN A 1 124 ? 7.859 -14.087 -12.649 1.00 87.25 124 ASN A O 1
ATOM 1033 N N . LEU A 1 125 ? 7.329 -11.990 -12.070 1.00 89.69 125 LEU A N 1
ATOM 1034 C CA . LEU A 1 125 ? 7.718 -12.076 -10.649 1.00 89.69 125 LEU A CA 1
ATOM 1035 C C . LEU A 1 125 ? 6.961 -13.129 -9.817 1.00 89.69 125 LEU A C 1
ATOM 1037 O O . LEU A 1 125 ? 7.244 -13.307 -8.637 1.00 89.69 125 LEU A O 1
ATOM 1041 N N . LYS A 1 126 ? 5.962 -13.792 -10.404 1.00 87.62 126 LYS A N 1
ATOM 1042 C CA . LYS A 1 126 ? 5.253 -14.914 -9.777 1.00 87.62 126 LYS A CA 1
ATOM 1043 C C . LYS A 1 126 ? 6.051 -16.208 -9.816 1.00 87.62 126 LYS A C 1
ATOM 1045 O O . LYS A 1 126 ? 5.877 -17.040 -8.933 1.00 87.62 126 LYS A O 1
ATOM 1050 N N . GLU A 1 127 ? 6.848 -16.362 -10.864 1.00 88.69 127 GLU A N 1
ATOM 1051 C CA . GLU A 1 127 ? 7.645 -17.551 -11.116 1.00 88.69 127 GLU A CA 1
ATOM 1052 C C . GLU A 1 127 ? 9.001 -17.432 -10.420 1.00 88.69 127 GLU A C 1
ATOM 1054 O O . GLU A 1 127 ? 9.365 -16.372 -9.895 1.00 88.69 127 GLU A O 1
ATOM 1059 N N . GLU A 1 128 ? 9.755 -18.527 -10.426 1.00 89.19 128 GLU A N 1
ATOM 1060 C CA . GLU A 1 128 ? 11.097 -18.572 -9.854 1.00 89.19 128 GLU A CA 1
ATOM 1061 C C . GLU A 1 128 ? 12.038 -17.538 -10.506 1.00 89.19 128 GLU A C 1
ATOM 1063 O O . GLU A 1 128 ? 11.851 -17.182 -11.674 1.00 89.19 128 GLU A O 1
ATOM 1068 N N . PRO A 1 129 ? 13.089 -17.076 -9.797 1.00 90.06 129 PRO A N 1
ATOM 1069 C CA . PRO A 1 129 ? 13.988 -16.037 -10.304 1.00 90.06 129 PRO A CA 1
ATOM 1070 C C . PRO A 1 129 ? 14.649 -16.337 -11.657 1.00 90.06 129 PRO A C 1
ATOM 1072 O O . PRO A 1 129 ? 15.021 -15.411 -12.374 1.00 90.06 129 PRO A O 1
ATOM 1075 N N . SER A 1 130 ? 14.788 -17.612 -12.032 1.00 89.94 130 SER A N 1
ATOM 1076 C CA . SER A 1 130 ? 15.301 -18.027 -13.345 1.00 89.94 130 SER A CA 1
ATOM 1077 C C . SER A 1 130 ? 14.375 -17.675 -14.510 1.00 89.94 130 SER A C 1
ATOM 1079 O O . SER A 1 130 ? 14.852 -17.496 -15.626 1.00 89.94 130 SER A O 1
ATOM 1081 N N . GLU A 1 131 ? 13.071 -17.563 -14.257 1.00 90.06 131 GLU A N 1
ATOM 1082 C CA . GLU A 1 131 ? 12.034 -17.273 -15.255 1.00 90.06 131 GLU A CA 1
ATOM 1083 C C . GLU A 1 131 ? 11.668 -15.781 -15.301 1.00 90.06 131 GLU A C 1
ATOM 1085 O O . GLU A 1 131 ? 10.726 -15.372 -15.994 1.00 90.06 131 GLU A O 1
ATOM 1090 N N . TRP A 1 132 ? 12.381 -14.948 -14.539 1.00 91.88 132 TRP A N 1
ATOM 1091 C CA . TRP A 1 132 ? 12.191 -13.506 -14.568 1.00 91.88 132 TRP A CA 1
ATOM 1092 C C . TRP A 1 132 ? 12.737 -12.923 -15.862 1.00 91.88 132 TRP A C 1
ATOM 1094 O O . TRP A 1 132 ? 13.844 -13.229 -16.298 1.00 91.88 132 TRP A O 1
ATOM 1104 N N . ILE A 1 133 ? 11.948 -12.036 -16.463 1.00 88.19 133 ILE A N 1
ATOM 1105 C CA . ILE A 1 133 ? 12.281 -11.423 -17.747 1.00 88.19 133 ILE A CA 1
ATOM 1106 C C . ILE A 1 133 ? 12.694 -9.972 -17.493 1.00 88.19 133 ILE A C 1
ATOM 1108 O O . ILE A 1 133 ? 11.831 -9.166 -17.115 1.00 88.19 133 ILE A O 1
ATOM 1112 N N . PRO A 1 134 ? 13.970 -9.611 -17.714 1.00 85.88 134 PRO A N 1
ATOM 1113 C CA . PRO A 1 134 ? 14.421 -8.230 -17.664 1.00 85.88 134 PRO A CA 1
ATOM 1114 C C . PRO A 1 134 ? 13.677 -7.336 -18.644 1.00 85.88 134 PRO A C 1
ATOM 1116 O O . PRO A 1 134 ? 13.379 -7.717 -19.778 1.00 85.88 134 PRO A O 1
ATOM 1119 N N . TYR A 1 135 ? 13.373 -6.122 -18.205 1.00 82.75 135 TYR A N 1
ATOM 1120 C CA . TYR A 1 135 ? 12.718 -5.122 -19.027 1.00 82.75 135 TYR A CA 1
ATOM 1121 C C . TYR A 1 135 ? 13.188 -3.719 -18.642 1.00 82.75 135 TYR A C 1
ATOM 1123 O O . TYR A 1 135 ? 13.576 -3.457 -17.504 1.00 82.75 135 TYR A O 1
ATOM 1131 N N . ALA A 1 136 ? 13.121 -2.794 -19.592 1.00 80.94 136 ALA A N 1
ATOM 1132 C CA . ALA A 1 136 ? 13.447 -1.395 -19.371 1.00 80.94 136 ALA A CA 1
ATOM 1133 C C . ALA A 1 136 ? 12.307 -0.530 -19.890 1.00 80.94 136 ALA A C 1
ATOM 1135 O O . ALA A 1 136 ? 11.814 -0.749 -20.998 1.00 80.94 136 ALA A O 1
ATOM 1136 N N . VAL A 1 137 ? 11.869 0.430 -19.081 1.00 81.69 137 VAL A N 1
ATOM 1137 C CA . VAL A 1 137 ? 10.758 1.323 -19.430 1.00 81.69 137 VAL A CA 1
ATOM 1138 C C . VAL A 1 137 ? 11.241 2.770 -19.355 1.00 81.69 137 VAL A C 1
ATOM 1140 O O . VAL A 1 137 ? 11.849 3.130 -18.343 1.00 81.69 137 VAL A O 1
ATOM 1143 N N . PRO A 1 138 ? 11.007 3.603 -20.385 1.00 81.75 138 PRO A N 1
ATOM 1144 C CA . PRO A 1 138 ? 11.285 5.031 -20.309 1.00 81.75 138 PRO A CA 1
ATOM 1145 C C . PRO A 1 138 ? 10.567 5.667 -19.114 1.00 81.75 138 PRO A C 1
ATOM 1147 O O . PRO A 1 138 ? 9.362 5.517 -18.936 1.00 81.75 138 PRO A O 1
ATOM 1150 N N . LEU A 1 139 ? 11.299 6.409 -18.285 1.00 81.00 139 LEU A N 1
ATOM 1151 C CA . LEU A 1 139 ? 10.759 7.057 -17.089 1.00 81.00 139 LEU A CA 1
ATOM 1152 C C . LEU A 1 139 ? 9.676 8.087 -17.434 1.00 81.00 139 LEU A C 1
ATOM 1154 O O . LEU A 1 139 ? 8.737 8.276 -16.667 1.00 81.00 139 LEU A O 1
ATOM 1158 N N . LEU A 1 140 ? 9.806 8.736 -18.595 1.00 79.12 140 LEU A N 1
ATOM 1159 C CA . LEU A 1 140 ? 8.841 9.720 -19.084 1.00 79.12 140 LEU A CA 1
ATOM 1160 C C . LEU A 1 140 ? 7.453 9.112 -19.318 1.00 79.12 140 LEU A C 1
ATOM 1162 O O . LEU A 1 140 ? 6.472 9.819 -19.118 1.00 79.12 140 LEU A O 1
ATOM 1166 N N . ASP A 1 141 ? 7.363 7.816 -19.628 1.00 77.50 141 ASP A N 1
ATOM 1167 C CA . ASP A 1 141 ? 6.082 7.125 -19.832 1.00 77.50 141 ASP A CA 1
ATOM 1168 C C . ASP A 1 141 ? 5.277 6.996 -18.527 1.00 77.50 141 ASP A C 1
ATOM 1170 O O . ASP A 1 141 ? 4.065 6.791 -18.556 1.00 77.50 141 ASP A O 1
ATOM 1174 N N . PHE A 1 142 ? 5.934 7.140 -17.370 1.00 78.44 142 PHE A N 1
ATOM 1175 C CA . PHE A 1 142 ? 5.277 7.180 -16.062 1.00 78.44 142 PHE A CA 1
ATOM 1176 C C . PHE A 1 142 ? 4.946 8.600 -15.596 1.00 78.44 142 PHE A C 1
ATOM 1178 O O . PHE A 1 142 ? 4.253 8.762 -14.594 1.00 78.44 142 PHE A O 1
ATOM 1185 N N . CYS A 1 143 ? 5.463 9.634 -16.258 1.00 81.12 143 CYS A N 1
ATOM 1186 C CA . CYS A 1 143 ? 5.329 11.008 -15.795 1.00 81.12 143 CYS A CA 1
ATOM 1187 C C . CYS A 1 143 ? 4.027 11.642 -16.290 1.00 81.12 143 CYS A C 1
ATOM 1189 O O . CYS A 1 143 ? 3.733 11.683 -17.481 1.00 81.12 143 CYS A O 1
ATOM 1191 N N . THR A 1 144 ? 3.293 12.247 -15.366 1.00 81.88 144 THR A N 1
ATOM 1192 C CA . THR A 1 144 ? 2.193 13.173 -15.636 1.00 81.88 144 THR A CA 1
ATOM 1193 C C . THR A 1 144 ? 2.563 14.571 -15.135 1.00 81.88 144 THR A C 1
ATOM 1195 O O . THR A 1 144 ? 3.603 14.778 -14.503 1.00 81.88 144 THR A O 1
ATOM 1198 N N . VAL A 1 145 ? 1.737 15.571 -15.444 1.00 81.00 145 VAL A N 1
ATOM 1199 C CA . VAL A 1 145 ? 1.923 16.941 -14.952 1.00 81.00 145 VAL A CA 1
ATOM 1200 C C . VAL A 1 145 ? 0.911 17.210 -13.843 1.00 81.00 145 VAL A C 1
ATOM 1202 O O . VAL A 1 145 ? -0.292 17.238 -14.089 1.00 81.00 145 VAL A O 1
ATOM 1205 N N . GLU A 1 146 ? 1.399 17.446 -12.624 1.00 78.00 146 GLU A N 1
ATOM 1206 C CA . GLU A 1 146 ? 0.562 17.744 -11.457 1.00 78.00 146 GLU A CA 1
ATOM 1207 C C . GLU A 1 146 ? 0.815 19.168 -10.951 1.00 78.00 146 GLU A C 1
ATOM 1209 O O . GLU A 1 146 ? 1.960 19.614 -10.834 1.00 78.00 146 GLU A O 1
ATOM 1214 N N . ALA A 1 147 ? -0.256 19.885 -10.601 1.00 76.88 147 ALA A N 1
ATOM 1215 C CA . ALA A 1 147 ? -0.157 21.174 -9.925 1.00 76.88 147 ALA A CA 1
ATOM 1216 C C . ALA A 1 147 ? 0.063 20.959 -8.422 1.00 76.88 147 ALA A C 1
ATOM 1218 O O . ALA A 1 147 ? -0.865 20.609 -7.691 1.00 76.88 147 ALA A O 1
ATOM 1219 N N . LYS A 1 148 ? 1.279 21.216 -7.933 1.00 69.12 148 LYS A N 1
ATOM 1220 C CA . LYS A 1 148 ? 1.583 21.226 -6.494 1.00 69.12 148 LYS A CA 1
ATOM 1221 C C . LYS A 1 148 ? 1.795 22.663 -6.042 1.00 69.12 148 LYS A C 1
ATOM 1223 O O . LYS A 1 148 ? 2.658 23.362 -6.564 1.00 69.12 148 LYS A O 1
ATOM 1228 N N . GLN A 1 149 ? 0.972 23.114 -5.091 1.00 69.44 149 GLN A N 1
ATOM 1229 C CA . GLN A 1 149 ? 0.984 24.493 -4.572 1.00 69.44 149 GLN A CA 1
ATOM 1230 C C . GLN A 1 149 ? 0.873 25.565 -5.681 1.00 69.44 149 GLN A C 1
ATOM 1232 O O . GLN A 1 149 ? 1.498 26.617 -5.609 1.00 69.44 149 GLN A O 1
ATOM 1237 N N . GLY A 1 150 ? 0.094 25.282 -6.732 1.00 75.12 150 GLY A N 1
ATOM 1238 C CA . GLY A 1 150 ? -0.098 26.187 -7.872 1.00 75.12 150 GLY A CA 1
ATOM 1239 C C . GLY A 1 150 ? 1.014 26.156 -8.930 1.00 75.12 150 GLY A C 1
ATOM 1240 O O . GLY A 1 150 ? 0.896 26.854 -9.932 1.00 75.12 150 GLY A O 1
ATOM 1241 N N . VAL A 1 151 ? 2.062 25.341 -8.754 1.00 79.19 151 VAL A N 1
ATOM 1242 C CA . VAL A 1 151 ? 3.137 25.156 -9.742 1.00 79.19 151 VAL A CA 1
ATOM 1243 C C . VAL A 1 151 ? 3.021 23.774 -10.380 1.00 79.19 151 VAL A C 1
ATOM 1245 O O . VAL A 1 151 ? 3.045 22.760 -9.682 1.00 79.19 151 VAL A O 1
ATOM 1248 N N . TYR A 1 152 ? 2.927 23.732 -11.708 1.00 80.81 152 TYR A N 1
ATOM 1249 C CA . TYR A 1 152 ? 2.924 22.486 -12.473 1.00 80.81 152 TYR A CA 1
ATOM 1250 C C . TYR A 1 152 ? 4.320 21.865 -12.494 1.00 80.81 152 TYR A C 1
ATOM 1252 O O . TYR A 1 152 ? 5.295 22.525 -12.859 1.00 80.81 152 TYR A O 1
ATOM 1260 N N . ARG A 1 153 ? 4.425 20.600 -12.085 1.00 81.38 153 ARG A N 1
ATOM 1261 C CA . ARG A 1 153 ? 5.681 19.842 -12.087 1.00 81.38 153 ARG A CA 1
ATOM 1262 C C . ARG A 1 153 ? 5.452 18.430 -12.634 1.00 81.38 153 ARG A C 1
ATOM 1264 O O . ARG A 1 153 ? 4.391 17.863 -12.364 1.00 81.38 153 ARG A O 1
ATOM 1271 N N . PRO A 1 154 ? 6.434 17.847 -13.350 1.00 81.62 154 PRO A N 1
ATOM 1272 C CA . PRO A 1 154 ? 6.420 16.425 -13.664 1.00 81.62 154 PRO A CA 1
ATOM 1273 C C . PRO A 1 154 ? 6.348 15.602 -12.373 1.00 81.62 154 PRO A C 1
ATOM 1275 O O . PRO A 1 154 ? 7.090 15.863 -11.421 1.00 81.62 154 PRO A O 1
ATOM 1278 N N . SER A 1 155 ? 5.436 14.641 -12.332 1.00 83.50 155 SER A N 1
ATOM 1279 C CA . SER A 1 155 ? 5.160 13.786 -11.180 1.00 83.50 155 SER A CA 1
ATOM 1280 C C . SER A 1 155 ? 4.836 12.386 -11.686 1.00 83.50 155 SER A C 1
ATOM 1282 O O . SER A 1 155 ? 4.204 12.244 -12.726 1.00 83.50 155 SER A O 1
ATOM 1284 N N . ILE A 1 156 ? 5.270 11.352 -10.972 1.00 85.00 156 ILE A N 1
ATOM 1285 C CA . ILE A 1 156 ? 4.824 9.983 -11.246 1.00 85.00 156 ILE A CA 1
ATOM 1286 C C . ILE A 1 156 ? 3.598 9.756 -10.361 1.00 85.00 156 ILE A C 1
ATOM 1288 O O . ILE A 1 156 ? 3.735 9.883 -9.138 1.00 85.00 156 ILE A O 1
ATOM 1292 N N . PRO A 1 157 ? 2.416 9.476 -10.937 1.00 83.19 157 PRO A N 1
ATOM 1293 C CA . PRO A 1 157 ? 1.201 9.310 -10.162 1.00 83.19 157 PRO A CA 1
ATOM 1294 C C . PRO A 1 157 ? 1.307 8.071 -9.271 1.00 83.19 157 PRO A C 1
ATOM 1296 O O . PRO A 1 157 ? 1.901 7.053 -9.632 1.00 83.19 157 PRO A O 1
ATOM 1299 N N . GLU A 1 158 ? 0.709 8.156 -8.089 1.00 83.88 158 GLU A N 1
ATOM 1300 C CA . GLU A 1 158 ? 0.656 7.037 -7.155 1.00 83.88 158 GLU A CA 1
ATOM 1301 C C . GLU A 1 158 ? -0.310 5.961 -7.677 1.00 83.88 158 GLU A C 1
ATOM 1303 O O . GLU A 1 158 ? -1.467 6.240 -8.004 1.00 83.88 158 GLU A O 1
ATOM 1308 N N . SER A 1 159 ? 0.154 4.710 -7.744 1.00 85.06 159 SER A N 1
ATOM 1309 C CA . SER A 1 159 ? -0.694 3.572 -8.108 1.00 85.06 159 SER A CA 1
ATOM 1310 C C . SER A 1 159 ? -1.517 3.124 -6.899 1.00 85.06 159 SER A C 1
ATOM 1312 O O . SER A 1 159 ? -1.060 2.325 -6.081 1.00 85.06 159 SER A O 1
ATOM 1314 N N . ASN A 1 160 ? -2.737 3.644 -6.788 1.00 88.31 160 ASN A N 1
ATOM 1315 C CA . ASN A 1 160 ? -3.679 3.283 -5.730 1.00 88.31 160 ASN A CA 1
ATOM 1316 C C . ASN A 1 160 ? -4.298 1.890 -5.934 1.00 88.31 160 ASN A C 1
ATOM 1318 O O . ASN A 1 160 ? -4.287 1.332 -7.031 1.00 88.31 160 ASN A O 1
ATOM 1322 N N . VAL A 1 161 ? -4.885 1.338 -4.867 1.00 90.12 161 VAL A N 1
ATOM 1323 C CA . VAL A 1 161 ? -5.624 0.068 -4.933 1.00 90.12 161 VAL A CA 1
ATOM 1324 C C . VAL A 1 161 ? -6.807 0.205 -5.889 1.00 90.12 161 VAL A C 1
ATOM 1326 O O . VAL A 1 161 ? -7.687 1.043 -5.699 1.00 90.12 161 VAL A O 1
ATOM 1329 N N . ASN A 1 162 ? -6.858 -0.664 -6.892 1.00 88.00 162 ASN A N 1
ATOM 1330 C CA . ASN A 1 162 ? -7.991 -0.752 -7.797 1.00 88.00 162 ASN A CA 1
ATOM 1331 C C . ASN A 1 162 ? -9.102 -1.613 -7.182 1.00 88.00 162 ASN A C 1
ATOM 1333 O O . ASN A 1 162 ? -8.936 -2.817 -6.978 1.00 88.00 162 ASN A O 1
ATOM 1337 N N . MET A 1 163 ? -10.262 -1.002 -6.935 1.00 91.38 163 MET A N 1
ATOM 1338 C CA . MET A 1 163 ? -11.427 -1.669 -6.337 1.00 91.38 163 MET A CA 1
ATOM 1339 C C . MET A 1 163 ? -12.040 -2.764 -7.228 1.00 91.38 163 MET A C 1
ATOM 1341 O O . MET A 1 163 ? -12.866 -3.544 -6.766 1.00 91.38 163 MET A O 1
ATOM 1345 N N . ASN A 1 164 ? -11.635 -2.850 -8.495 1.00 87.88 164 ASN A N 1
ATOM 1346 C CA . ASN A 1 164 ? -12.093 -3.880 -9.427 1.00 87.88 164 ASN A CA 1
ATOM 1347 C C . ASN A 1 164 ? -11.060 -4.996 -9.651 1.00 87.88 164 ASN A C 1
ATOM 1349 O O . ASN A 1 164 ? -11.313 -5.906 -10.443 1.00 87.88 164 ASN A O 1
ATOM 1353 N N . ASP A 1 165 ? -9.890 -4.936 -9.008 1.00 86.94 165 ASP A N 1
ATOM 1354 C CA . ASP A 1 165 ? -8.851 -5.949 -9.187 1.00 86.94 165 ASP A CA 1
ATOM 1355 C C . ASP A 1 165 ? -8.998 -7.127 -8.217 1.00 86.94 165 ASP A C 1
ATOM 1357 O O . ASP A 1 165 ? -9.566 -7.033 -7.126 1.00 86.94 165 ASP A O 1
ATOM 1361 N N . ALA A 1 166 ? -8.458 -8.274 -8.637 1.00 90.25 166 ALA A N 1
ATOM 1362 C CA . ALA A 1 166 ? -8.626 -9.552 -7.951 1.00 90.25 166 ALA A CA 1
ATOM 1363 C C . ALA A 1 166 ? -8.232 -9.541 -6.455 1.00 90.25 166 ALA A C 1
ATOM 1365 O O . ALA A 1 166 ? -8.965 -10.150 -5.672 1.00 90.25 166 ALA A O 1
ATOM 1366 N N . PRO A 1 167 ? -7.149 -8.861 -6.013 1.00 91.81 167 PRO A N 1
ATOM 1367 C CA . PRO A 1 167 ? -6.822 -8.781 -4.589 1.00 91.81 167 PRO A CA 1
ATOM 1368 C C . PRO A 1 167 ? -7.915 -8.093 -3.757 1.00 91.81 167 PRO A C 1
ATOM 1370 O O . PRO A 1 167 ? -8.306 -8.619 -2.715 1.00 91.81 167 PRO A O 1
ATOM 1373 N N . PHE A 1 168 ? -8.461 -6.967 -4.233 1.00 93.50 168 PHE A N 1
ATOM 1374 C CA . PHE A 1 168 ? -9.516 -6.237 -3.523 1.00 93.50 168 PHE A CA 1
ATOM 1375 C C . PHE A 1 168 ? -10.835 -7.012 -3.523 1.00 93.50 168 PHE A C 1
ATOM 1377 O O . PHE A 1 168 ? -11.473 -7.153 -2.483 1.00 93.50 168 PHE A O 1
ATOM 1384 N N . LEU A 1 169 ? -11.212 -7.602 -4.659 1.00 93.62 169 LEU A N 1
ATOM 1385 C CA . LEU A 1 169 ? -12.418 -8.430 -4.742 1.00 93.62 169 LEU A CA 1
ATOM 1386 C C . LEU A 1 169 ? -12.341 -9.654 -3.819 1.00 93.62 169 LEU A C 1
ATOM 1388 O O . LEU A 1 169 ? -13.350 -10.052 -3.237 1.00 93.62 169 LEU A O 1
ATOM 1392 N N . ARG A 1 170 ? -11.146 -10.230 -3.624 1.00 93.12 170 ARG A N 1
ATOM 1393 C CA . ARG A 1 170 ? -10.949 -11.314 -2.653 1.00 93.12 170 ARG A CA 1
ATOM 1394 C C . ARG A 1 170 ? -11.173 -10.839 -1.217 1.00 93.12 170 ARG A C 1
ATOM 1396 O O . ARG A 1 170 ? -11.762 -11.591 -0.444 1.00 93.12 170 ARG A O 1
ATOM 1403 N N . PHE A 1 171 ? -10.736 -9.627 -0.873 1.00 94.69 171 PHE A N 1
ATOM 1404 C CA . PHE A 1 171 ? -11.026 -9.010 0.424 1.00 94.69 171 PHE A CA 1
ATOM 1405 C C . PHE A 1 171 ? -12.536 -8.803 0.617 1.00 94.69 171 PHE A C 1
ATOM 1407 O O . PHE A 1 171 ? -13.084 -9.284 1.605 1.00 94.69 171 PHE A O 1
ATOM 1414 N N . VAL A 1 172 ? -13.225 -8.192 -0.355 1.00 96.31 172 VAL A N 1
ATOM 1415 C CA . VAL A 1 172 ? -14.681 -7.946 -0.293 1.00 96.31 172 VAL A CA 1
ATOM 1416 C C . VAL A 1 172 ? -15.475 -9.244 -0.134 1.00 96.31 172 VAL A C 1
ATOM 1418 O O . VAL A 1 172 ? -16.417 -9.301 0.645 1.00 96.31 172 VAL A O 1
ATOM 1421 N N . ALA A 1 173 ? -15.069 -10.322 -0.808 1.00 95.38 173 ALA A N 1
ATOM 1422 C CA . ALA A 1 173 ? -15.752 -11.612 -0.703 1.00 95.38 173 ALA A CA 1
ATOM 1423 C C . ALA A 1 173 ? -15.704 -12.238 0.708 1.00 95.38 173 ALA A C 1
ATOM 1425 O O . ALA A 1 173 ? -16.485 -13.146 0.992 1.00 95.38 173 ALA A O 1
ATOM 1426 N N . HIS A 1 174 ? -14.790 -11.795 1.579 1.00 94.25 174 HIS A N 1
ATOM 1427 C CA . HIS A 1 174 ? -14.600 -12.369 2.914 1.00 94.25 174 HIS A CA 1
ATOM 1428 C C . HIS A 1 174 ? -14.767 -11.361 4.062 1.00 94.25 174 HIS A C 1
ATOM 1430 O O . HIS A 1 174 ? -14.906 -11.798 5.205 1.00 94.25 174 HIS A O 1
ATOM 1436 N N . CYS A 1 175 ? -14.790 -10.047 3.801 1.00 94.81 175 CYS A N 1
ATOM 1437 C CA . CYS A 1 175 ? -14.775 -9.022 4.850 1.00 94.81 175 CYS A CA 1
ATOM 1438 C C . CYS A 1 175 ? -15.951 -9.143 5.829 1.00 94.81 175 CYS A C 1
ATOM 1440 O O . CYS A 1 175 ? -15.733 -9.092 7.037 1.00 94.81 175 CYS A O 1
ATOM 1442 N N . ASP A 1 176 ? -17.166 -9.406 5.338 1.00 95.94 176 ASP A N 1
ATOM 1443 C CA . ASP A 1 176 ? -18.359 -9.553 6.187 1.00 95.94 176 ASP A CA 1
ATOM 1444 C C . ASP A 1 176 ? -18.258 -10.772 7.110 1.00 95.94 176 ASP A C 1
ATOM 1446 O O . ASP A 1 176 ? -18.686 -10.748 8.264 1.00 95.94 176 ASP A O 1
ATOM 1450 N N . LYS A 1 177 ? -17.645 -11.851 6.612 1.00 95.06 177 LYS A N 1
ATOM 1451 C CA . LYS A 1 177 ? -17.409 -13.070 7.387 1.00 95.06 177 LYS A CA 1
ATOM 1452 C C . LYS A 1 177 ? -16.362 -12.823 8.474 1.00 95.06 177 LYS A C 1
ATOM 1454 O O . LYS A 1 177 ? -16.579 -13.219 9.617 1.00 95.06 177 LYS A O 1
ATOM 1459 N N . TRP A 1 178 ? -15.258 -12.164 8.125 1.00 94.88 178 TRP A N 1
ATOM 1460 C CA . TRP A 1 178 ? -14.165 -11.836 9.045 1.00 94.88 178 TRP A CA 1
ATOM 1461 C C . TRP A 1 178 ? -14.554 -10.801 10.103 1.00 94.88 178 TRP A C 1
ATOM 1463 O O . TRP A 1 178 ? -13.973 -10.795 11.180 1.00 94.88 178 TRP A O 1
ATOM 1473 N N . ALA A 1 179 ? -15.550 -9.955 9.831 1.00 94.75 179 ALA A N 1
ATOM 1474 C CA . ALA A 1 179 ? -16.043 -8.976 10.796 1.00 94.75 179 ALA A CA 1
ATOM 1475 C C . ALA A 1 179 ? -16.762 -9.611 12.002 1.00 94.75 179 ALA A C 1
ATOM 1477 O O . ALA A 1 179 ? -16.839 -8.989 13.059 1.00 94.75 179 ALA A O 1
ATOM 1478 N N . VAL A 1 180 ? -17.309 -10.824 11.849 1.00 95.50 180 VAL A N 1
ATOM 1479 C CA . VAL A 1 180 ? -18.149 -11.477 12.874 1.00 95.50 180 VAL A CA 1
ATOM 1480 C C . VAL A 1 180 ? -17.531 -12.771 13.406 1.00 95.50 180 VAL A C 1
ATOM 1482 O O . VAL A 1 180 ? -17.825 -13.170 14.532 1.00 95.50 180 VAL A O 1
ATOM 1485 N N . LYS A 1 181 ? -16.708 -13.459 12.607 1.00 94.81 181 LYS A N 1
ATOM 1486 C CA . LYS A 1 181 ? -16.087 -14.736 12.982 1.00 94.81 181 LYS A CA 1
ATOM 1487 C C . LYS A 1 181 ? -14.611 -14.561 13.308 1.00 94.81 181 LYS A C 1
ATOM 1489 O O . LYS A 1 181 ? -13.886 -13.902 12.568 1.00 94.81 181 LYS A O 1
ATOM 1494 N N . ASP A 1 182 ? -14.158 -15.283 14.328 1.00 92.75 182 ASP A N 1
ATOM 1495 C CA . ASP A 1 182 ? -12.751 -15.353 14.725 1.00 92.75 182 ASP A CA 1
ATOM 1496 C C . ASP A 1 182 ? -11.937 -16.248 13.767 1.00 92.75 182 ASP A C 1
ATOM 1498 O O . ASP A 1 182 ? -11.526 -17.357 14.103 1.00 92.75 182 ASP A O 1
ATOM 1502 N N . GLU A 1 183 ? -11.716 -15.778 12.538 1.00 91.62 183 GLU A N 1
ATOM 1503 C CA . GLU A 1 183 ? -10.909 -16.457 11.513 1.00 91.62 183 GLU A CA 1
ATOM 1504 C C . GLU A 1 183 ? -9.534 -15.794 11.370 1.00 91.62 183 GLU A C 1
ATOM 1506 O O . GLU A 1 183 ? -9.201 -15.205 10.342 1.00 91.62 183 GLU A O 1
ATOM 1511 N N . THR A 1 184 ? -8.726 -15.862 12.428 1.00 91.00 184 THR A N 1
ATOM 1512 C CA . THR A 1 184 ? -7.387 -15.264 12.429 1.00 91.00 184 THR A CA 1
ATOM 1513 C C . THR A 1 184 ? -6.363 -16.161 11.731 1.00 91.00 184 THR A C 1
ATOM 1515 O O . THR A 1 184 ? -6.385 -17.388 11.831 1.00 91.00 184 THR A O 1
ATOM 1518 N N . CYS A 1 185 ? -5.428 -15.538 11.015 1.00 90.31 185 CYS A N 1
ATOM 1519 C CA . CYS A 1 185 ? -4.236 -16.200 10.494 1.00 90.31 185 CYS A CA 1
ATOM 1520 C C . CYS A 1 185 ? -3.014 -15.696 11.259 1.00 90.31 185 CYS A C 1
ATOM 1522 O O . CYS A 1 185 ? -2.868 -14.493 11.464 1.00 90.31 185 CYS A O 1
ATOM 1524 N N . ASN A 1 186 ? -2.123 -16.608 11.644 1.00 91.88 186 ASN A N 1
ATOM 1525 C CA . ASN A 1 186 ? -0.864 -16.273 12.299 1.00 91.88 186 ASN A CA 1
ATOM 1526 C C . ASN A 1 186 ? 0.299 -16.562 11.335 1.00 91.88 186 ASN A C 1
ATOM 1528 O O . ASN A 1 186 ? 0.825 -17.679 11.348 1.00 91.88 186 ASN A O 1
ATOM 1532 N N . PRO A 1 187 ? 0.652 -15.621 10.434 1.00 89.75 187 PRO A N 1
ATOM 1533 C CA . PRO A 1 187 ? 1.832 -15.791 9.603 1.00 89.75 187 PRO A CA 1
ATOM 1534 C C . PRO A 1 187 ? 3.065 -15.820 10.513 1.00 89.75 187 PRO A C 1
ATOM 1536 O O . PRO A 1 187 ? 3.254 -14.937 11.347 1.00 89.75 187 PRO A O 1
ATOM 1539 N N . GLY A 1 188 ? 3.892 -16.856 10.372 1.00 91.00 188 GLY A N 1
ATOM 1540 C CA . GLY A 1 188 ? 5.162 -16.945 11.091 1.00 91.00 188 GLY A CA 1
ATOM 1541 C C . GLY A 1 188 ? 6.146 -15.843 10.679 1.00 91.00 188 GLY A C 1
ATOM 1542 O O . GLY A 1 188 ? 5.873 -15.024 9.800 1.00 91.00 188 GLY A O 1
ATOM 1543 N N . SER A 1 189 ? 7.328 -15.837 11.296 1.00 90.56 189 SER A N 1
ATOM 1544 C CA . SER A 1 189 ? 8.409 -14.939 10.885 1.00 90.56 189 SER A CA 1
ATOM 1545 C C . SER A 1 189 ? 8.902 -15.252 9.468 1.00 90.56 189 SER A C 1
ATOM 1547 O O . SER A 1 189 ? 8.768 -16.379 8.986 1.00 90.56 189 SER A O 1
ATOM 1549 N N . VAL A 1 190 ? 9.518 -14.260 8.816 1.00 92.25 190 VAL A N 1
ATOM 1550 C CA . VAL A 1 190 ? 10.214 -14.456 7.536 1.00 92.25 190 VAL A CA 1
ATOM 1551 C C . VAL A 1 190 ? 11.271 -15.550 7.703 1.00 92.25 190 VAL A C 1
ATOM 1553 O O . VAL A 1 190 ? 12.109 -15.476 8.602 1.00 92.25 190 VAL A O 1
ATOM 1556 N N . GLN A 1 191 ? 11.208 -16.569 6.846 1.00 93.88 191 GLN A N 1
ATOM 1557 C CA . GLN A 1 191 ? 12.154 -17.682 6.832 1.00 93.88 191 GLN A CA 1
ATOM 1558 C C . GLN A 1 191 ? 13.170 -17.494 5.706 1.00 93.88 191 GLN A C 1
ATOM 1560 O O . GLN A 1 191 ? 12.809 -17.113 4.597 1.00 93.88 191 GLN A O 1
ATOM 1565 N N . PHE A 1 192 ? 14.431 -17.827 5.974 1.00 93.44 192 PHE A N 1
ATOM 1566 C CA . PHE A 1 192 ? 15.527 -17.760 4.995 1.00 93.44 192 PHE A CA 1
ATOM 1567 C C . PHE A 1 192 ? 15.946 -19.138 4.469 1.00 93.44 192 PHE A C 1
ATOM 1569 O O . PHE A 1 192 ? 16.882 -19.255 3.686 1.00 93.44 192 PHE A O 1
ATOM 1576 N N . GLY A 1 193 ? 15.249 -20.193 4.888 1.00 92.69 193 GLY A N 1
ATOM 1577 C CA . GLY A 1 193 ? 15.465 -21.556 4.424 1.00 92.69 193 GLY A CA 1
ATOM 1578 C C . GLY A 1 193 ? 14.291 -22.460 4.784 1.00 92.69 193 GLY A C 1
ATOM 1579 O O . GLY A 1 193 ? 13.471 -22.118 5.636 1.00 92.69 193 GLY A O 1
ATOM 1580 N N . GLY A 1 194 ? 14.224 -23.619 4.132 1.00 90.81 194 GLY A N 1
ATOM 1581 C CA . GLY A 1 194 ? 13.143 -24.585 4.323 1.00 90.81 194 GLY A CA 1
ATOM 1582 C C . GLY A 1 194 ? 11.846 -24.214 3.598 1.00 90.81 194 GLY A C 1
ATOM 1583 O O . GLY A 1 194 ? 11.799 -23.316 2.761 1.00 90.81 194 GLY A O 1
ATOM 1584 N N . ALA A 1 195 ? 10.778 -24.952 3.899 1.00 85.81 195 ALA A N 1
ATOM 1585 C CA . ALA A 1 195 ? 9.484 -24.740 3.262 1.00 85.81 195 ALA A CA 1
ATOM 1586 C C . ALA A 1 195 ? 8.919 -23.348 3.604 1.00 85.81 195 ALA A C 1
ATOM 1588 O O . ALA A 1 195 ? 8.841 -22.970 4.771 1.00 85.81 195 ALA A O 1
ATOM 1589 N N . GLY A 1 196 ? 8.501 -22.602 2.578 1.00 82.88 196 GLY A N 1
ATOM 1590 C CA . GLY A 1 196 ? 7.900 -21.274 2.726 1.00 82.88 196 GLY A CA 1
ATOM 1591 C C . GLY A 1 196 ? 8.886 -20.102 2.790 1.00 82.88 196 GLY A C 1
ATOM 1592 O O . GLY A 1 196 ? 8.437 -18.964 2.907 1.00 82.88 196 GLY A O 1
ATOM 1593 N N . SER A 1 197 ? 10.199 -20.335 2.667 1.00 87.88 197 SER A N 1
ATOM 1594 C CA . SER A 1 197 ? 11.200 -19.255 2.616 1.00 87.88 197 SER A CA 1
ATOM 1595 C C . SER A 1 197 ? 11.097 -18.380 1.362 1.00 87.88 197 SER A C 1
ATOM 1597 O O . SER A 1 197 ? 11.464 -17.209 1.395 1.00 87.88 197 SER A O 1
ATOM 1599 N N . TRP A 1 198 ? 10.557 -18.930 0.272 1.00 88.00 198 TRP A N 1
ATOM 1600 C CA . TRP A 1 198 ? 10.308 -18.216 -0.984 1.00 88.00 198 TRP A CA 1
ATOM 1601 C C . TRP A 1 198 ? 8.850 -17.730 -1.117 1.00 88.00 198 TRP A C 1
ATOM 1603 O O . TRP A 1 198 ? 8.359 -17.469 -2.206 1.00 88.00 198 TRP A O 1
ATOM 1613 N N . ASN A 1 199 ? 8.094 -17.612 -0.023 1.00 88.12 199 ASN A N 1
ATOM 1614 C CA . ASN A 1 199 ? 6.720 -17.118 -0.130 1.00 88.12 199 ASN A CA 1
ATOM 1615 C C . ASN A 1 199 ? 6.680 -15.638 -0.539 1.00 88.12 199 ASN A C 1
ATOM 1617 O O . ASN A 1 199 ? 7.290 -14.778 0.093 1.00 88.12 199 ASN A O 1
ATOM 1621 N N . THR A 1 200 ? 5.889 -15.344 -1.567 1.00 91.44 200 THR A N 1
ATOM 1622 C CA . THR A 1 200 ? 5.602 -13.985 -2.038 1.00 91.44 200 THR A CA 1
ATOM 1623 C C . THR A 1 200 ? 4.307 -13.434 -1.436 1.00 91.44 200 THR A C 1
ATOM 1625 O O . THR A 1 200 ? 3.546 -14.142 -0.771 1.00 91.44 200 THR A O 1
ATOM 1628 N N . THR A 1 201 ? 4.033 -12.145 -1.651 1.00 93.44 201 THR A N 1
ATOM 1629 C CA . THR A 1 201 ? 2.798 -11.524 -1.156 1.00 93.44 201 THR A CA 1
ATOM 1630 C C . THR A 1 201 ? 1.561 -12.123 -1.831 1.00 93.44 201 THR A C 1
ATOM 1632 O O . THR A 1 201 ? 1.556 -12.401 -3.032 1.00 93.44 201 THR A O 1
ATOM 1635 N N . LEU A 1 202 ? 0.465 -12.263 -1.076 1.00 91.62 202 LEU A N 1
ATOM 1636 C CA . LEU A 1 202 ? -0.813 -12.729 -1.627 1.00 91.62 202 LEU A CA 1
ATOM 1637 C C . LEU A 1 202 ? -1.279 -11.853 -2.795 1.00 91.62 202 LEU A C 1
ATOM 1639 O O . LEU A 1 202 ? -1.797 -12.375 -3.778 1.00 91.62 202 LEU A O 1
ATOM 1643 N N . SER A 1 203 ? -1.067 -10.537 -2.707 1.00 91.81 203 SER A N 1
ATOM 1644 C CA . SER A 1 203 ? -1.384 -9.602 -3.786 1.00 91.81 203 SER A CA 1
ATOM 1645 C C . SER A 1 203 ? -0.687 -10.005 -5.079 1.00 91.81 203 SER A C 1
ATOM 1647 O O . SER A 1 203 ? -1.379 -10.217 -6.070 1.00 91.81 203 SER A O 1
ATOM 1649 N N . LEU A 1 204 ? 0.634 -10.226 -5.045 1.00 91.12 204 LEU A N 1
ATOM 1650 C CA . LEU A 1 204 ? 1.388 -10.654 -6.219 1.00 91.12 204 LEU A CA 1
ATOM 1651 C C . LEU A 1 204 ? 0.872 -11.992 -6.752 1.00 91.12 204 LEU A C 1
ATOM 1653 O O . LEU A 1 204 ? 0.650 -12.109 -7.948 1.00 91.12 204 LEU A O 1
ATOM 1657 N N . GLN A 1 205 ? 0.613 -12.979 -5.891 1.00 89.38 205 GLN A N 1
ATOM 1658 C CA . GLN A 1 205 ? 0.136 -14.308 -6.305 1.00 89.38 205 GLN A CA 1
ATOM 1659 C C . GLN A 1 205 ? -1.242 -14.264 -6.985 1.00 89.38 205 GLN A C 1
ATOM 1661 O O . GLN A 1 205 ? -1.467 -14.913 -8.014 1.00 89.38 205 GLN A O 1
ATOM 1666 N N . ILE A 1 206 ? -2.168 -13.484 -6.426 1.00 88.25 206 ILE A N 1
ATOM 1667 C CA . ILE A 1 206 ? -3.564 -13.393 -6.877 1.00 88.25 206 ILE A CA 1
ATOM 1668 C C . ILE A 1 206 ? -3.700 -12.479 -8.091 1.00 88.25 206 ILE A C 1
ATOM 1670 O O . ILE A 1 206 ? -4.579 -12.705 -8.927 1.00 88.25 206 ILE A O 1
ATOM 1674 N N . GLU A 1 207 ? -2.860 -11.451 -8.194 1.00 83.69 207 GLU A N 1
ATOM 1675 C CA . GLU A 1 207 ? -2.931 -10.451 -9.251 1.00 83.69 207 GLU A CA 1
ATOM 1676 C C . GLU A 1 207 ? -2.838 -11.118 -10.619 1.00 83.69 207 GLU A C 1
ATOM 1678 O O . GLU A 1 207 ? -1.811 -11.659 -11.026 1.00 83.69 207 GLU A O 1
ATOM 1683 N N . LYS A 1 208 ? -3.943 -11.122 -11.357 1.00 68.69 208 LYS A N 1
ATOM 1684 C CA . LYS A 1 208 ? -3.956 -11.676 -12.703 1.00 68.69 208 LYS A CA 1
ATOM 1685 C C . LYS A 1 208 ? -3.364 -10.630 -13.632 1.00 68.69 208 LYS A C 1
ATOM 1687 O O . LYS A 1 208 ? -3.946 -9.566 -13.820 1.00 68.69 208 LYS A O 1
ATOM 1692 N N . HIS A 1 209 ? -2.234 -10.959 -14.250 1.00 62.75 209 HIS A N 1
ATOM 1693 C CA . HIS A 1 209 ? -1.786 -10.274 -15.455 1.00 62.75 209 HIS A CA 1
ATOM 1694 C C . HIS A 1 209 ? -2.739 -10.657 -16.588 1.00 62.75 209 HIS A C 1
ATOM 1696 O O . HIS A 1 209 ? -2.469 -11.557 -17.380 1.00 62.75 209 HIS A O 1
ATOM 1702 N N . ASP A 1 210 ? -3.911 -10.032 -16.603 1.00 62.59 210 ASP A N 1
ATOM 1703 C CA . ASP A 1 210 ? -4.938 -10.326 -17.585 1.00 62.59 210 ASP A CA 1
ATOM 1704 C C . ASP A 1 210 ? -4.529 -9.702 -18.926 1.00 62.59 210 ASP A C 1
ATOM 1706 O O . ASP A 1 210 ? -4.750 -8.523 -19.211 1.00 62.59 210 ASP A O 1
ATOM 1710 N N . TYR A 1 211 ? -3.852 -10.515 -19.738 1.00 63.81 211 TYR A N 1
ATOM 1711 C CA . TYR A 1 211 ? -3.462 -10.183 -21.104 1.00 63.81 211 TYR A CA 1
ATOM 1712 C C . TYR A 1 211 ? -4.659 -9.679 -21.924 1.00 63.81 211 TYR A C 1
ATOM 1714 O O . TYR A 1 211 ? -4.520 -8.727 -22.694 1.00 63.81 211 TYR A O 1
ATOM 1722 N N . LEU A 1 212 ? -5.851 -10.247 -21.709 1.00 60.66 212 LEU A N 1
ATOM 1723 C CA . LEU A 1 212 ? -7.070 -9.827 -22.394 1.00 60.66 212 LEU A CA 1
ATOM 1724 C C . LEU A 1 212 ? -7.546 -8.462 -21.892 1.00 60.66 212 LEU A C 1
ATOM 1726 O O . LEU A 1 212 ? -7.922 -7.628 -22.713 1.00 60.66 212 LEU A O 1
ATOM 1730 N N . LYS A 1 213 ? -7.449 -8.180 -20.586 1.00 69.88 213 LYS A N 1
ATOM 1731 C CA . LYS A 1 213 ? -7.712 -6.840 -20.025 1.00 69.88 213 LYS A CA 1
ATOM 1732 C C . LYS A 1 213 ? -6.767 -5.785 -20.604 1.00 69.88 213 LYS A C 1
ATOM 1734 O O . LYS A 1 213 ? -7.216 -4.686 -20.906 1.00 69.88 213 LYS A O 1
ATOM 1739 N N . ARG A 1 214 ? -5.487 -6.110 -20.829 1.00 71.25 214 ARG A N 1
ATOM 1740 C CA . ARG A 1 214 ? -4.529 -5.197 -21.491 1.00 71.25 214 ARG A CA 1
ATOM 1741 C C . ARG A 1 214 ? -4.877 -4.946 -22.955 1.00 71.25 214 ARG A C 1
ATOM 1743 O O . ARG A 1 214 ? -4.815 -3.806 -23.399 1.00 71.25 214 ARG A O 1
ATOM 1750 N N . ILE A 1 215 ? -5.276 -5.985 -23.691 1.00 75.00 215 ILE A N 1
ATOM 1751 C CA . ILE A 1 215 ? -5.785 -5.820 -25.061 1.00 75.00 215 ILE A CA 1
ATOM 1752 C C . ILE A 1 215 ? -7.044 -4.955 -25.061 1.00 75.00 215 ILE A C 1
ATOM 1754 O O . ILE A 1 215 ? -7.207 -4.113 -25.940 1.00 75.00 215 ILE A O 1
ATOM 1758 N N . GLN A 1 216 ? -7.935 -5.159 -24.095 1.00 77.81 216 GLN A N 1
ATOM 1759 C CA . GLN A 1 216 ? -9.155 -4.375 -23.986 1.00 77.81 216 GLN A CA 1
ATOM 1760 C C . GLN A 1 216 ? -8.843 -2.908 -23.684 1.00 77.81 216 GLN A C 1
ATOM 1762 O O . GLN A 1 216 ? -9.342 -2.041 -24.390 1.00 77.81 216 GLN A O 1
ATOM 1767 N N . LEU A 1 217 ? -7.940 -2.641 -22.739 1.00 82.00 217 LEU A N 1
ATOM 1768 C CA . LEU A 1 217 ? -7.481 -1.292 -22.420 1.00 82.00 217 LEU A CA 1
ATOM 1769 C C . LEU A 1 217 ? -6.835 -0.615 -23.636 1.00 82.00 217 LEU A C 1
ATOM 1771 O O . LEU A 1 217 ? -7.204 0.502 -23.969 1.00 82.00 217 LEU A O 1
ATOM 1775 N N . LEU A 1 218 ? -5.965 -1.316 -24.371 1.00 82.38 218 LEU A N 1
ATOM 1776 C CA . LEU A 1 218 ? -5.406 -0.808 -25.628 1.00 82.38 218 LEU A CA 1
ATOM 1777 C C . LEU A 1 218 ? -6.506 -0.445 -26.638 1.00 82.38 218 LEU A C 1
ATOM 1779 O O . LEU A 1 218 ? -6.440 0.602 -27.274 1.00 82.38 218 LEU A O 1
ATOM 1783 N N . ARG A 1 219 ? -7.526 -1.297 -26.797 1.00 85.00 219 ARG A N 1
ATOM 1784 C CA . ARG A 1 219 ? -8.657 -1.008 -27.694 1.00 85.00 219 ARG A CA 1
ATOM 1785 C C . ARG A 1 219 ? -9.450 0.210 -27.237 1.00 85.00 219 ARG A C 1
ATOM 1787 O O . ARG A 1 219 ? -9.914 0.967 -28.085 1.00 85.00 219 ARG A O 1
ATOM 1794 N N . ASP A 1 220 ? -9.638 0.375 -25.936 1.00 87.62 220 ASP A N 1
ATOM 1795 C CA . ASP A 1 220 ? -10.396 1.489 -25.377 1.00 87.62 220 ASP A CA 1
ATOM 1796 C C . ASP A 1 220 ? -9.630 2.813 -25.530 1.00 87.62 220 ASP A C 1
ATOM 1798 O O . ASP A 1 220 ? -10.232 3.805 -25.940 1.00 87.62 220 ASP A O 1
ATOM 1802 N N . GLU A 1 221 ? -8.306 2.807 -25.344 1.00 84.25 221 GLU A N 1
ATOM 1803 C CA . GLU A 1 221 ? -7.431 3.956 -25.622 1.00 84.25 221 GLU A CA 1
ATOM 1804 C C . GLU A 1 221 ? -7.420 4.325 -27.111 1.00 84.25 221 GLU A C 1
ATOM 1806 O O . GLU A 1 221 ? -7.605 5.487 -27.468 1.00 84.25 221 GLU A O 1
ATOM 1811 N N . LEU A 1 222 ? -7.302 3.344 -28.013 1.00 87.06 222 LEU A N 1
ATOM 1812 C CA . LEU A 1 222 ? -7.370 3.600 -29.459 1.00 87.06 222 LEU A CA 1
ATOM 1813 C C . LEU A 1 222 ? -8.716 4.220 -29.867 1.00 87.06 222 LEU A C 1
ATOM 1815 O O . LEU A 1 222 ? -8.751 5.157 -30.662 1.00 87.06 222 LEU A O 1
ATOM 1819 N N . LYS A 1 223 ? -9.824 3.756 -29.276 1.00 89.06 223 LYS A N 1
ATOM 1820 C CA . LYS A 1 223 ? -11.149 4.369 -29.472 1.00 89.06 223 LYS A CA 1
ATOM 1821 C C . LYS A 1 223 ? -11.240 5.776 -28.884 1.00 89.06 223 LYS A C 1
ATOM 1823 O O . LYS A 1 223 ? -11.987 6.602 -29.403 1.00 89.06 223 LYS A O 1
ATOM 1828 N N . ALA A 1 224 ? -10.548 6.057 -27.782 1.00 87.75 224 ALA A N 1
ATOM 1829 C CA . ALA A 1 224 ? -10.495 7.400 -27.214 1.00 87.75 224 ALA A CA 1
ATOM 1830 C C . ALA A 1 224 ? -9.749 8.355 -28.156 1.00 87.75 224 ALA A C 1
ATOM 1832 O O . ALA A 1 224 ? -10.264 9.432 -28.451 1.00 87.75 224 ALA A O 1
ATOM 1833 N N . VAL A 1 225 ? -8.609 7.927 -28.707 1.00 86.19 225 VAL A N 1
ATOM 1834 C CA . VAL A 1 225 ? -7.855 8.682 -29.721 1.00 86.19 225 VAL A CA 1
ATOM 1835 C C . VAL A 1 225 ? -8.712 8.949 -30.962 1.00 86.19 225 VAL A C 1
ATOM 1837 O O . VAL A 1 225 ? -8.762 10.088 -31.426 1.00 86.19 225 VAL A O 1
ATOM 1840 N N . GLU A 1 226 ? -9.454 7.949 -31.450 1.00 86.25 226 GLU A N 1
ATOM 1841 C CA . GLU A 1 226 ? -10.385 8.093 -32.582 1.00 86.25 226 GLU A CA 1
ATOM 1842 C C . GLU A 1 226 ? -11.460 9.163 -32.324 1.00 86.25 226 GLU A C 1
ATOM 1844 O O . GLU A 1 226 ? -11.757 9.977 -33.197 1.00 86.25 226 GLU A O 1
ATOM 1849 N N . LYS A 1 227 ? -12.012 9.220 -31.106 1.00 87.62 227 LYS A N 1
ATOM 1850 C CA . LYS A 1 227 ? -13.015 10.231 -30.725 1.00 87.62 227 LYS A CA 1
ATOM 1851 C C . LYS A 1 227 ? -12.453 11.647 -30.629 1.00 87.62 227 LYS A C 1
ATOM 1853 O O . LYS A 1 227 ? -13.220 12.601 -30.735 1.00 87.62 227 LYS A O 1
ATOM 1858 N N . ILE A 1 228 ? -11.155 11.787 -30.370 1.00 86.25 228 ILE A N 1
ATOM 1859 C CA . ILE A 1 228 ? -10.490 13.085 -30.219 1.00 86.25 228 ILE A CA 1
ATOM 1860 C C . ILE A 1 228 ? -10.004 13.602 -31.586 1.00 86.25 228 ILE A C 1
ATOM 1862 O O . ILE A 1 228 ? -10.091 14.800 -31.858 1.00 86.25 228 ILE A O 1
ATOM 1866 N N . CYS A 1 229 ? -9.548 12.714 -32.472 1.00 85.31 229 CYS A N 1
ATOM 1867 C CA . CYS A 1 229 ? -9.022 13.055 -33.797 1.00 85.31 229 CYS A CA 1
ATOM 1868 C C . CYS A 1 229 ? -10.133 13.181 -34.860 1.00 85.31 229 CYS A C 1
ATOM 1870 O O . CYS A 1 229 ? -10.147 12.460 -35.857 1.00 85.31 229 CYS A O 1
ATOM 1872 N N . LEU A 1 230 ? -11.085 14.096 -34.650 1.00 85.88 230 LEU A N 1
ATOM 1873 C CA . LEU A 1 230 ? -12.187 14.365 -35.587 1.00 85.88 230 LEU A CA 1
ATOM 1874 C C . LEU A 1 230 ? -11.810 15.407 -36.662 1.00 85.88 230 LEU A C 1
ATOM 1876 O O . LEU A 1 230 ? -10.879 16.192 -36.461 1.00 85.88 230 LEU A O 1
ATOM 1880 N N . PRO A 1 231 ? -12.537 15.478 -37.799 1.00 83.38 231 PRO A N 1
ATOM 1881 C CA . PRO A 1 231 ? -12.309 16.506 -38.815 1.00 83.38 231 PRO A CA 1
ATOM 1882 C C . PRO A 1 231 ? -12.338 17.924 -38.217 1.00 83.38 231 PRO A C 1
ATOM 1884 O O . PRO A 1 231 ? -13.338 18.329 -37.628 1.00 83.38 231 PRO A O 1
ATOM 1887 N N . GLY A 1 232 ? -11.240 18.673 -38.375 1.00 80.81 232 GLY A N 1
ATOM 1888 C CA . GLY A 1 232 ? -11.073 20.023 -37.817 1.00 80.81 232 GLY A CA 1
ATOM 1889 C C . GLY A 1 232 ? -10.258 20.111 -36.518 1.00 80.81 232 GLY A C 1
ATOM 1890 O O . GLY A 1 232 ? -10.137 21.204 -35.969 1.00 80.81 232 GLY A O 1
ATOM 1891 N N . CYS A 1 233 ? -9.696 19.002 -36.023 1.00 81.94 233 CYS A N 1
ATOM 1892 C CA . CYS A 1 233 ? -8.743 19.019 -34.909 1.00 81.94 233 CYS A CA 1
ATOM 1893 C C . CYS A 1 233 ? -7.366 19.594 -35.303 1.00 81.94 233 CYS A C 1
ATOM 1895 O O . CYS A 1 233 ? -7.025 19.702 -36.483 1.00 81.94 233 CYS A O 1
ATOM 1897 N N . ASP A 1 234 ? -6.584 19.984 -34.293 1.00 87.69 234 ASP A N 1
ATOM 1898 C CA . ASP A 1 234 ? -5.245 20.546 -34.477 1.00 87.69 234 ASP A CA 1
ATOM 1899 C C . ASP A 1 234 ? -4.297 19.533 -35.142 1.00 87.69 234 ASP A C 1
ATOM 1901 O O . ASP A 1 234 ? -4.234 18.365 -34.749 1.00 87.69 234 ASP A O 1
ATOM 1905 N N . ALA A 1 235 ? -3.543 19.982 -36.147 1.00 85.12 235 ALA A N 1
ATOM 1906 C CA . ALA A 1 235 ? -2.663 19.109 -36.917 1.00 85.12 235 ALA A CA 1
ATOM 1907 C C . ALA A 1 235 ? -1.596 18.434 -36.041 1.00 85.12 235 ALA A C 1
ATOM 1909 O O . ALA A 1 235 ? -1.266 17.272 -36.278 1.00 85.12 235 ALA A O 1
ATOM 1910 N N . LEU A 1 236 ? -1.084 19.120 -35.012 1.00 81.50 236 LEU A N 1
ATOM 1911 C CA . LEU A 1 236 ? -0.080 18.567 -34.105 1.00 81.50 236 LEU A CA 1
ATOM 1912 C C . LEU A 1 236 ? -0.628 17.358 -33.345 1.00 81.50 236 LEU A C 1
ATOM 1914 O O . LEU A 1 236 ? 0.075 16.362 -33.206 1.00 81.50 236 LEU A O 1
ATOM 1918 N N . LEU A 1 237 ? -1.889 17.419 -32.912 1.00 81.25 237 LEU A N 1
ATOM 1919 C CA . LEU A 1 237 ? -2.549 16.323 -32.203 1.00 81.25 237 LEU A CA 1
ATOM 1920 C C . LEU A 1 237 ? -2.650 15.068 -33.078 1.00 81.25 237 LEU A C 1
ATOM 1922 O O . LEU A 1 237 ? -2.345 13.968 -32.616 1.00 81.25 237 LEU A O 1
ATOM 1926 N N . VAL A 1 238 ? -3.010 15.242 -34.352 1.00 83.88 238 VAL A N 1
ATOM 1927 C CA . VAL A 1 238 ? -3.080 14.144 -35.327 1.00 83.88 238 VAL A CA 1
ATOM 1928 C C . VAL A 1 238 ? -1.692 13.565 -35.597 1.00 83.88 238 VAL A C 1
ATOM 1930 O O . VAL A 1 238 ? -1.527 12.347 -35.560 1.00 83.88 238 VAL A O 1
ATOM 1933 N N . TYR A 1 239 ? -0.676 14.409 -35.803 1.00 84.75 239 TYR A N 1
ATOM 1934 C CA . TYR A 1 239 ? 0.700 13.946 -36.014 1.00 84.75 239 TYR A CA 1
ATOM 1935 C C . TYR A 1 239 ? 1.254 13.191 -34.802 1.00 84.75 239 TYR A C 1
ATOM 1937 O O . TYR A 1 239 ? 1.884 12.150 -34.970 1.00 84.75 239 TYR A O 1
ATOM 1945 N N . SER A 1 240 ? 1.000 13.672 -33.582 1.00 80.50 240 SER A N 1
ATOM 1946 C CA .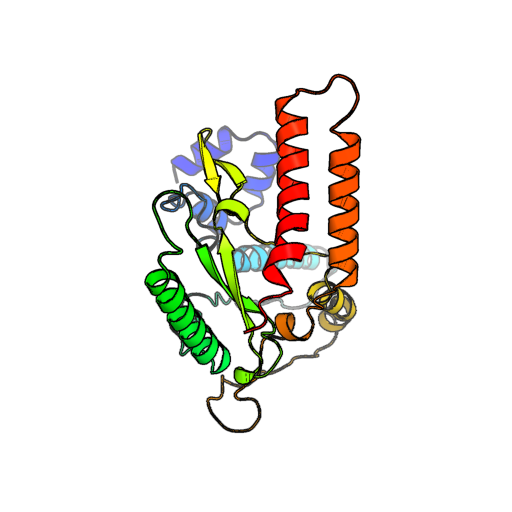 SER A 1 240 ? 1.410 12.978 -32.357 1.00 80.50 240 SER A CA 1
ATOM 1947 C C . SER A 1 240 ? 0.711 11.626 -32.197 1.00 80.50 240 SER A C 1
ATOM 1949 O O . SER A 1 240 ? 1.363 10.649 -31.832 1.00 80.50 240 SER A O 1
ATOM 1951 N N . ALA A 1 241 ? -0.588 11.544 -32.504 1.00 83.38 241 ALA A N 1
ATOM 1952 C CA . ALA A 1 241 ? -1.331 10.286 -32.466 1.00 83.38 241 ALA A CA 1
ATOM 1953 C C . ALA A 1 241 ? -0.797 9.270 -33.492 1.00 83.38 241 ALA A C 1
ATOM 1955 O O . ALA A 1 241 ? -0.593 8.107 -33.145 1.00 83.38 241 ALA A O 1
ATOM 1956 N N . ILE A 1 242 ? -0.516 9.711 -34.725 1.00 84.50 242 ILE A N 1
ATOM 1957 C CA . ILE A 1 242 ? 0.082 8.872 -35.776 1.00 84.50 242 ILE A CA 1
ATOM 1958 C C . ILE A 1 242 ? 1.450 8.352 -35.327 1.00 84.50 242 ILE A C 1
ATOM 1960 O O . ILE A 1 242 ? 1.647 7.140 -35.297 1.00 84.50 242 ILE A O 1
ATOM 1964 N N . ALA A 1 243 ? 2.350 9.237 -34.890 1.00 81.50 243 ALA A N 1
ATOM 1965 C CA . ALA A 1 243 ? 3.694 8.856 -34.457 1.00 81.50 243 ALA A CA 1
ATOM 1966 C C . ALA A 1 243 ? 3.674 7.849 -33.292 1.00 81.50 243 ALA A C 1
ATOM 1968 O O . ALA A 1 243 ? 4.459 6.901 -33.269 1.00 81.50 243 ALA A O 1
ATOM 1969 N N . GLY A 1 244 ? 2.747 8.015 -32.340 1.00 79.94 244 GLY A N 1
ATOM 1970 C CA . GLY A 1 244 ? 2.573 7.077 -31.230 1.00 79.94 244 GLY A CA 1
ATOM 1971 C C . GLY A 1 244 ? 2.156 5.674 -31.686 1.00 79.94 244 GLY A C 1
ATOM 1972 O O . GLY A 1 244 ? 2.683 4.682 -31.183 1.00 79.94 244 GLY A O 1
ATOM 1973 N N . VAL A 1 245 ? 1.240 5.573 -32.655 1.00 82.50 245 VAL A N 1
ATOM 1974 C CA . VAL A 1 245 ? 0.769 4.281 -33.188 1.00 82.50 245 VAL A CA 1
ATOM 1975 C C . VAL A 1 245 ? 1.803 3.644 -34.121 1.00 82.50 245 VAL A C 1
ATOM 1977 O O . VAL A 1 245 ? 2.038 2.437 -34.034 1.00 82.50 245 VAL A O 1
ATOM 1980 N N . GLU A 1 246 ? 2.460 4.433 -34.972 1.00 81.44 246 GLU A N 1
ATOM 1981 C CA . GLU A 1 246 ? 3.533 3.970 -35.862 1.00 81.44 246 GLU A CA 1
ATOM 1982 C C . GLU A 1 246 ? 4.710 3.392 -35.073 1.00 81.44 246 GLU A C 1
ATOM 1984 O O . GLU A 1 246 ? 5.172 2.297 -35.394 1.00 81.44 246 GLU A O 1
ATOM 1989 N N . GLY A 1 247 ? 5.115 4.030 -33.969 1.00 75.88 247 GLY A N 1
ATOM 1990 C CA . GLY A 1 247 ? 6.170 3.504 -33.098 1.00 75.88 247 GLY A CA 1
ATOM 1991 C C . GLY A 1 247 ? 5.872 2.095 -32.564 1.00 75.88 247 GLY A C 1
ATOM 1992 O O . GLY A 1 247 ? 6.768 1.256 -32.459 1.00 75.88 247 GLY A O 1
ATOM 1993 N N . VAL A 1 248 ? 4.601 1.773 -32.291 1.00 73.44 248 VAL A N 1
ATOM 1994 C CA . VAL A 1 248 ? 4.192 0.417 -31.875 1.00 73.44 248 VAL A CA 1
ATOM 1995 C C . VAL A 1 248 ? 4.297 -0.586 -33.031 1.00 73.44 248 VAL A C 1
ATOM 1997 O O . VAL A 1 248 ? 4.685 -1.739 -32.817 1.00 73.44 248 VAL A O 1
ATOM 2000 N N . ILE A 1 249 ? 3.973 -0.168 -34.257 1.00 76.69 249 ILE A N 1
ATOM 2001 C CA . ILE A 1 249 ? 4.086 -1.004 -35.462 1.00 76.69 249 ILE A CA 1
ATOM 2002 C C . ILE A 1 249 ? 5.561 -1.295 -35.764 1.00 76.69 249 ILE A C 1
ATOM 2004 O O . ILE A 1 249 ? 5.924 -2.454 -35.973 1.00 76.69 249 ILE A O 1
ATOM 2008 N N . GLU A 1 250 ? 6.432 -0.293 -35.682 1.00 73.56 250 GLU A N 1
ATOM 2009 C CA . GLU A 1 250 ? 7.874 -0.461 -35.887 1.00 73.56 250 GLU A CA 1
ATOM 2010 C C . GLU A 1 250 ? 8.507 -1.407 -34.857 1.00 73.56 250 GLU A C 1
ATOM 2012 O O . GLU A 1 250 ? 9.351 -2.241 -35.203 1.00 73.56 250 GLU A O 1
ATOM 2017 N N . LEU A 1 251 ? 8.073 -1.350 -33.592 1.00 63.50 251 LEU A N 1
ATOM 2018 C CA . LEU A 1 251 ? 8.518 -2.287 -32.554 1.00 63.50 251 LEU A CA 1
ATOM 2019 C C . LEU A 1 251 ? 8.162 -3.743 -32.889 1.00 63.50 251 LEU A C 1
ATOM 2021 O O . LEU A 1 251 ? 8.939 -4.653 -32.587 1.00 63.50 251 LEU A O 1
ATOM 2025 N N . ARG A 1 252 ? 7.023 -3.991 -33.546 1.00 58.62 252 ARG A N 1
ATOM 2026 C CA . ARG A 1 252 ? 6.658 -5.332 -34.034 1.00 58.62 252 ARG A CA 1
ATOM 2027 C C . ARG A 1 252 ? 7.602 -5.791 -35.145 1.00 58.62 252 ARG A C 1
ATOM 2029 O O . ARG A 1 252 ? 8.020 -6.951 -35.144 1.00 58.62 252 ARG A O 1
ATOM 2036 N N . GLU A 1 253 ? 7.922 -4.906 -36.081 1.00 55.59 253 GLU A N 1
ATOM 2037 C CA . GLU A 1 253 ? 8.733 -5.226 -37.260 1.00 55.59 253 GLU A CA 1
ATOM 2038 C C . GLU A 1 253 ? 10.216 -5.430 -36.918 1.00 55.59 253 GLU A C 1
ATOM 2040 O O . GLU A 1 253 ? 10.853 -6.342 -37.457 1.00 55.59 253 GLU A O 1
ATOM 2045 N N . ASN A 1 254 ? 10.736 -4.662 -35.955 1.00 55.38 254 ASN A N 1
ATOM 2046 C CA . ASN A 1 254 ? 12.144 -4.681 -35.551 1.00 55.38 254 ASN A CA 1
ATOM 2047 C C . ASN A 1 254 ? 12.431 -5.535 -34.298 1.00 55.38 254 ASN A C 1
ATOM 2049 O O . ASN A 1 254 ? 13.522 -6.095 -34.176 1.00 55.38 254 ASN A O 1
ATOM 2053 N N . GLY A 1 255 ? 11.478 -5.664 -33.369 1.00 46.31 255 GLY A N 1
ATOM 2054 C CA . GLY A 1 255 ? 11.679 -6.303 -32.060 1.00 46.31 255 GLY A CA 1
ATOM 2055 C C . GLY A 1 255 ? 11.403 -7.809 -32.021 1.00 46.31 255 GLY A C 1
ATOM 2056 O O . GLY A 1 255 ? 12.125 -8.546 -31.355 1.00 46.31 255 GLY A O 1
ATOM 2057 N N . ILE A 1 256 ? 10.425 -8.319 -32.782 1.00 44.12 256 ILE A N 1
ATOM 2058 C CA . ILE A 1 256 ? 10.069 -9.758 -32.746 1.00 44.12 256 ILE A CA 1
ATOM 2059 C C . ILE A 1 256 ? 11.110 -10.633 -33.477 1.00 44.12 256 ILE A C 1
ATOM 2061 O O . ILE A 1 256 ? 11.204 -11.833 -33.221 1.00 44.12 256 ILE A O 1
ATOM 2065 N N . LYS A 1 257 ? 11.955 -10.042 -34.334 1.00 37.34 257 LYS A N 1
ATOM 2066 C CA . LYS A 1 257 ? 13.074 -10.744 -34.993 1.00 37.34 257 LYS A CA 1
ATOM 2067 C C . LYS A 1 257 ? 14.354 -10.823 -34.150 1.00 37.34 257 LYS A C 1
ATOM 2069 O O . LYS A 1 257 ? 15.252 -11.573 -34.518 1.00 37.34 257 LYS A O 1
ATOM 2074 N N . LYS A 1 258 ? 14.442 -10.107 -33.024 1.00 37.50 258 LYS A N 1
ATOM 2075 C CA . LYS A 1 258 ? 15.565 -10.181 -32.075 1.00 37.50 258 LYS A CA 1
ATOM 2076 C C . LYS A 1 258 ? 15.111 -10.819 -30.760 1.00 37.50 258 LYS A C 1
ATOM 2078 O O . LYS A 1 258 ? 15.146 -10.192 -29.710 1.00 37.50 258 LYS A O 1
ATOM 2083 N N . LYS A 1 259 ? 14.685 -12.083 -30.817 1.00 30.86 259 LYS A N 1
ATOM 2084 C CA . LYS A 1 259 ? 14.822 -12.960 -29.647 1.00 30.86 259 LYS A CA 1
ATOM 2085 C C . LYS A 1 259 ? 16.302 -13.330 -29.545 1.00 30.86 259 LYS A C 1
ATOM 2087 O O . LYS A 1 259 ? 16.770 -14.148 -30.335 1.00 30.86 259 LYS A O 1
ATOM 2092 N N . ILE A 1 260 ? 17.019 -12.653 -28.653 1.00 32.53 260 ILE A N 1
ATOM 2093 C CA . ILE A 1 260 ? 18.216 -13.191 -27.997 1.00 32.53 260 ILE A CA 1
ATOM 2094 C C . ILE A 1 260 ? 17.725 -13.797 -26.688 1.00 32.53 260 ILE A C 1
ATOM 2096 O O . ILE A 1 260 ? 16.861 -13.140 -26.061 1.00 32.53 260 ILE A O 1
#